Protein AF-A0A833XRX2-F1 (afdb_monomer_lite)

Sequence (266 aa):
MANKIYIMEFMLETICDIKNNKKRPKEDPGHHTRIKKWLQKLRVEDVLIRGLKWSKLVDPEKKGQWWLSGDMASTMDNVKEVASNIDKEVLEAQKMLQLAAAQRMNTDARRAVFCIVMSGEDYIDTFEKLLRLDLHGKQFCLWDHFKELELMQHTRSLHLAKFAAEMLASFTLSLAVLKSVELGDIRQLTPRRIMHFRMLFEALFEYSDKLIWNIFTRVAVTPDLESLRHGIEFFIKEYIVKTNKAITEKFRVVKRALNNAEGILM

Organism: Juglans regia (NCBI:txid51240)

Structure (mmCIF, N/CA/C/O backbone):
data_AF-A0A833XRX2-F1
#
_entry.id   AF-A0A833XRX2-F1
#
loop_
_atom_site.group_PDB
_atom_site.id
_atom_site.type_symbol
_atom_site.label_atom_id
_atom_site.label_alt_id
_atom_site.label_comp_id
_atom_site.label_asym_id
_atom_site.label_entity_id
_atom_site.label_seq_id
_atom_site.pdbx_PDB_ins_code
_atom_site.Cartn_x
_atom_site.Cartn_y
_atom_site.Cartn_z
_atom_site.occupancy
_atom_site.B_iso_or_equiv
_atom_site.auth_seq_id
_atom_site.auth_comp_id
_atom_site.auth_asym_id
_atom_site.auth_atom_id
_atom_site.pdbx_PDB_model_num
ATOM 1 N N . MET A 1 1 ? -33.855 -25.764 19.308 1.00 43.62 1 MET A N 1
ATOM 2 C CA . MET A 1 1 ? -33.522 -24.370 18.930 1.00 43.62 1 MET A CA 1
ATOM 3 C C . MET A 1 1 ? -34.342 -23.356 19.739 1.00 43.62 1 MET A C 1
ATOM 5 O O . MET A 1 1 ? -33.738 -22.478 20.336 1.00 43.62 1 MET A O 1
ATOM 9 N N . ALA A 1 2 ? -35.659 -23.553 19.897 1.00 39.72 2 ALA A N 1
ATOM 10 C CA . ALA A 1 2 ? -36.556 -22.690 20.688 1.00 39.72 2 ALA A CA 1
ATOM 11 C C . ALA A 1 2 ? -36.120 -22.410 22.150 1.00 39.72 2 ALA A C 1
ATOM 13 O O . ALA A 1 2 ? -36.181 -21.273 22.598 1.00 39.72 2 ALA A O 1
ATOM 14 N N . ASN A 1 3 ? -35.588 -23.404 22.874 1.00 41.62 3 ASN A N 1
ATOM 15 C CA . ASN A 1 3 ? -35.168 -23.222 24.277 1.00 41.62 3 ASN A CA 1
ATOM 16 C C . ASN A 1 3 ? -34.002 -22.233 24.477 1.00 41.62 3 ASN A C 1
ATOM 18 O O . ASN A 1 3 ? -33.900 -21.621 25.532 1.00 41.62 3 ASN A O 1
ATOM 22 N N . LYS A 1 4 ? -33.108 -22.066 23.490 1.00 41.03 4 LYS A N 1
ATOM 23 C CA . LYS A 1 4 ? -31.998 -21.099 23.599 1.00 41.03 4 LYS A CA 1
ATOM 24 C C . LYS A 1 4 ? -32.468 -19.659 23.391 1.00 41.03 4 LYS A C 1
ATOM 26 O O . LYS A 1 4 ? -31.935 -18.762 24.033 1.00 41.03 4 LYS A O 1
ATOM 31 N N . ILE A 1 5 ? -33.464 -19.463 22.527 1.00 49.84 5 ILE A N 1
ATOM 32 C CA . ILE A 1 5 ? -34.063 -18.152 22.250 1.00 49.84 5 ILE A CA 1
ATOM 33 C C . ILE A 1 5 ? -34.807 -17.664 23.495 1.00 49.84 5 ILE A C 1
ATOM 35 O O . ILE A 1 5 ? -34.540 -16.565 23.963 1.00 49.84 5 ILE A O 1
ATOM 39 N N . TYR A 1 6 ? -35.591 -18.546 24.121 1.00 53.72 6 TYR A N 1
ATOM 40 C CA . TYR A 1 6 ? -36.321 -18.242 25.354 1.00 53.72 6 TYR A CA 1
ATOM 41 C C . TYR A 1 6 ? -35.405 -17.812 26.514 1.00 53.72 6 TYR A C 1
ATOM 43 O O . TYR A 1 6 ? -35.705 -16.870 27.240 1.00 53.72 6 TYR A O 1
ATOM 51 N N . ILE A 1 7 ? -34.250 -18.470 26.679 1.00 51.28 7 ILE A N 1
ATOM 52 C CA . ILE A 1 7 ? -33.272 -18.105 27.719 1.00 51.28 7 ILE A CA 1
ATOM 53 C C . ILE A 1 7 ? -32.683 -16.713 27.455 1.00 51.28 7 ILE A C 1
ATOM 55 O O . ILE A 1 7 ? -32.486 -15.943 28.391 1.00 51.28 7 ILE A O 1
ATOM 59 N N . MET A 1 8 ? -32.405 -16.386 26.192 1.00 55.41 8 MET A N 1
ATOM 60 C CA . MET A 1 8 ? -31.830 -15.096 25.815 1.00 55.41 8 MET A CA 1
ATOM 61 C C . MET A 1 8 ? -32.847 -13.958 25.961 1.00 55.41 8 MET A C 1
ATOM 63 O O . MET A 1 8 ? -32.504 -12.911 26.504 1.00 55.41 8 MET A O 1
ATOM 67 N N . GLU A 1 9 ? -34.097 -14.182 25.557 1.00 54.97 9 GLU A N 1
ATOM 68 C CA . GLU A 1 9 ? -35.206 -13.242 25.758 1.00 54.97 9 GLU A CA 1
ATOM 69 C C . GLU A 1 9 ? -35.448 -12.982 27.247 1.00 54.97 9 GLU A C 1
ATOM 71 O O . GLU A 1 9 ? -35.469 -11.829 27.669 1.00 54.97 9 GLU A O 1
ATOM 76 N N . PHE A 1 10 ? -35.489 -14.036 28.067 1.00 62.66 10 PHE A N 1
ATOM 77 C CA . PHE A 1 10 ? -35.645 -13.909 29.516 1.00 62.66 10 PHE A CA 1
ATOM 78 C C . PHE A 1 10 ? -34.491 -13.133 30.171 1.00 62.66 10 PHE A C 1
ATOM 80 O O . PHE A 1 10 ? -34.708 -12.315 31.069 1.00 62.66 10 PHE A O 1
ATOM 87 N N . MET A 1 11 ? -33.249 -13.362 29.731 1.00 59.66 11 MET A N 1
ATOM 88 C CA . MET A 1 11 ? -32.088 -12.620 30.234 1.00 59.66 11 MET A CA 1
ATOM 89 C C . MET A 1 11 ? -32.152 -11.137 29.852 1.00 59.66 11 MET A C 1
ATOM 91 O O . MET A 1 11 ? -31.893 -10.286 30.702 1.00 59.66 11 MET A O 1
ATOM 95 N N . LEU A 1 12 ? -32.526 -10.817 28.611 1.00 59.62 12 LEU A N 1
ATOM 96 C CA . LEU A 1 12 ? -32.661 -9.437 28.135 1.00 59.62 12 LEU A CA 1
ATOM 97 C C . LEU A 1 12 ? -33.797 -8.695 28.847 1.00 59.62 12 LEU A C 1
ATOM 99 O O . LEU A 1 12 ? -33.609 -7.562 29.286 1.00 59.62 12 LEU A O 1
ATOM 103 N N . GLU A 1 13 ? -34.940 -9.352 29.033 1.00 65.00 13 GLU A N 1
ATOM 104 C CA . GLU A 1 13 ? -36.084 -8.812 29.768 1.00 65.00 13 GLU A CA 1
ATOM 105 C C . GLU A 1 13 ? -35.721 -8.543 31.236 1.00 65.00 13 GLU A C 1
ATOM 107 O O . GLU A 1 13 ? -36.014 -7.478 31.776 1.00 65.00 13 GLU A O 1
ATOM 112 N N . THR A 1 14 ? -34.951 -9.444 31.853 1.00 61.38 14 THR A N 1
ATOM 113 C CA . THR A 1 14 ? -34.456 -9.270 33.226 1.00 61.38 14 THR A CA 1
ATOM 114 C C . THR A 1 14 ? -33.453 -8.123 33.352 1.00 61.38 14 THR A C 1
ATOM 116 O O . THR A 1 14 ? -33.526 -7.350 34.306 1.00 61.38 14 THR A O 1
ATOM 119 N N . ILE A 1 15 ? -32.557 -7.938 32.380 1.00 62.62 15 ILE A N 1
ATOM 120 C CA . ILE A 1 15 ? -31.638 -6.789 32.347 1.00 62.62 15 ILE A CA 1
ATOM 121 C C . ILE A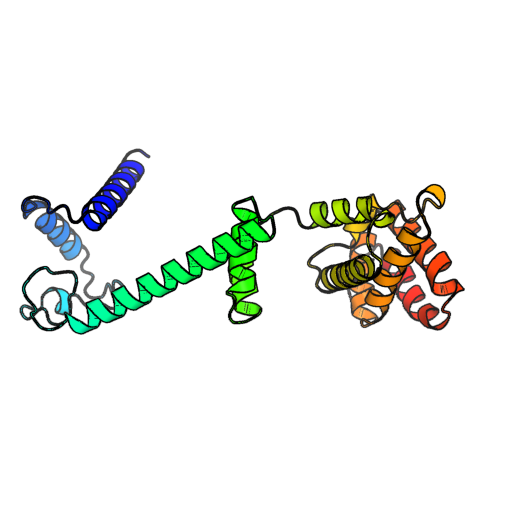 1 15 ? -32.416 -5.474 32.180 1.00 62.62 15 ILE A C 1
ATOM 123 O O . ILE A 1 15 ? -32.113 -4.486 32.853 1.00 62.62 15 ILE A O 1
ATOM 127 N N . CYS A 1 16 ? -33.441 -5.454 31.324 1.00 61.38 16 CYS A N 1
ATOM 128 C CA . CYS A 1 16 ? -34.311 -4.295 31.131 1.00 61.38 16 CYS A CA 1
ATOM 129 C C . CYS A 1 16 ? -35.126 -3.946 32.385 1.00 61.38 16 CYS A C 1
ATOM 131 O O . CYS A 1 16 ? -35.259 -2.764 32.709 1.00 61.38 16 CYS A O 1
ATOM 133 N N . ASP A 1 17 ? -35.638 -4.941 33.109 1.00 65.50 17 ASP A N 1
ATOM 134 C CA . ASP A 1 17 ? -36.358 -4.736 34.370 1.00 65.50 17 ASP A CA 1
ATOM 135 C C . ASP A 1 17 ? -35.455 -4.150 35.460 1.00 65.50 17 ASP A C 1
ATOM 137 O O . ASP A 1 17 ? -35.858 -3.215 36.157 1.00 65.50 17 ASP A O 1
ATOM 141 N N . ILE A 1 18 ? -34.215 -4.648 35.562 1.00 60.56 18 ILE A N 1
ATOM 142 C CA . ILE A 1 18 ? -33.198 -4.134 36.491 1.00 60.56 18 ILE A CA 1
ATOM 143 C C . ILE A 1 18 ? -32.837 -2.688 36.136 1.00 60.56 18 ILE A C 1
ATOM 145 O O . ILE A 1 18 ? -32.845 -1.823 37.010 1.00 60.56 18 ILE A O 1
ATOM 149 N N . LYS A 1 19 ? -32.584 -2.400 34.850 1.00 54.94 19 LYS A N 1
ATOM 150 C CA . LYS A 1 19 ? -32.264 -1.048 34.361 1.00 54.94 19 LYS A CA 1
ATOM 151 C C . LYS A 1 19 ? -33.363 -0.036 34.691 1.00 54.94 19 LYS A C 1
ATOM 153 O O . LYS A 1 19 ? -33.067 1.109 35.009 1.00 54.94 19 LYS A O 1
ATOM 158 N N . ASN A 1 20 ? -34.622 -0.461 34.627 1.00 66.25 20 ASN A N 1
ATOM 159 C CA . ASN A 1 20 ? -35.779 0.397 34.879 1.00 66.25 20 ASN A CA 1
ATOM 160 C C . ASN A 1 20 ? -36.276 0.339 36.333 1.00 66.25 20 ASN A C 1
ATOM 162 O O . ASN A 1 20 ? -37.353 0.856 36.627 1.00 66.25 20 ASN A O 1
ATOM 166 N N . ASN A 1 21 ? -35.514 -0.293 37.233 1.00 57.47 21 ASN A N 1
ATOM 167 C CA . ASN A 1 21 ? -35.815 -0.436 38.658 1.00 57.47 21 ASN A CA 1
ATOM 168 C C . ASN A 1 21 ? -37.239 -0.964 38.939 1.00 57.47 21 ASN A C 1
ATOM 170 O O . ASN A 1 21 ? -37.895 -0.581 39.914 1.00 57.47 21 ASN A O 1
ATOM 174 N N . LYS A 1 22 ? -37.745 -1.843 38.063 1.00 61.16 22 LYS A N 1
ATOM 175 C CA . LYS A 1 22 ? -39.052 -2.478 38.236 1.00 61.16 22 LYS A CA 1
ATOM 176 C C . LYS A 1 22 ? -38.912 -3.601 39.261 1.00 61.16 22 LYS A C 1
ATOM 178 O O . LYS A 1 22 ? -38.396 -4.674 38.962 1.00 61.16 22 LYS A O 1
ATOM 183 N N . LYS A 1 23 ? -39.378 -3.363 40.490 1.00 54.28 23 LYS A N 1
ATOM 184 C CA . LYS A 1 23 ? -39.457 -4.405 41.525 1.00 54.28 23 LYS A CA 1
ATOM 185 C C . LYS A 1 23 ? -40.479 -5.460 41.101 1.00 54.28 23 LYS A C 1
ATOM 187 O O . LYS A 1 23 ? -41.680 -5.196 41.131 1.00 54.28 23 LYS A O 1
ATOM 192 N N . ARG A 1 24 ? -40.017 -6.654 40.725 1.00 53.94 24 ARG A N 1
ATOM 193 C CA . ARG A 1 24 ? -40.910 -7.805 40.540 1.00 53.94 24 ARG A CA 1
ATOM 194 C C . ARG A 1 24 ? -41.560 -8.173 41.885 1.00 53.94 24 ARG A C 1
ATOM 196 O O . ARG A 1 24 ? -40.894 -8.076 42.922 1.00 53.94 24 ARG A O 1
ATOM 203 N N . PRO A 1 25 ? -42.842 -8.578 41.908 1.00 46.69 25 PRO A N 1
ATOM 204 C CA . PRO A 1 25 ? -43.443 -9.161 43.104 1.00 46.69 25 PRO A CA 1
ATOM 205 C C . PRO A 1 25 ? -42.643 -10.407 43.507 1.00 46.69 25 PRO A C 1
ATOM 207 O O . PRO A 1 25 ? -42.172 -11.130 42.632 1.00 46.69 25 PRO A O 1
ATOM 210 N N . LYS A 1 26 ? -42.452 -10.606 44.822 1.00 49.97 26 LYS A N 1
ATOM 211 C CA . LYS A 1 26 ? -41.664 -11.694 45.439 1.00 49.97 26 LYS A CA 1
ATOM 212 C C . LYS A 1 26 ? -41.727 -12.983 44.607 1.00 49.97 26 LYS A C 1
ATOM 214 O O . LYS A 1 26 ? -42.771 -13.628 44.568 1.00 49.97 26 LYS A O 1
ATOM 219 N N . GLU A 1 27 ? -40.616 -13.334 43.960 1.00 46.44 27 GLU A N 1
ATOM 220 C CA . GLU A 1 27 ? -40.498 -14.584 43.207 1.00 46.44 27 GLU A CA 1
ATOM 221 C C . GLU A 1 27 ? -40.731 -15.793 44.127 1.00 46.44 27 GLU A C 1
ATOM 223 O O . GLU A 1 27 ? -40.283 -15.828 45.278 1.00 46.44 27 GLU A O 1
ATOM 228 N N . ASP A 1 28 ? -41.459 -16.778 43.598 1.00 45.72 28 ASP A N 1
ATOM 229 C CA . ASP A 1 28 ? -41.850 -18.004 44.287 1.00 45.72 28 ASP A CA 1
ATOM 230 C C . ASP A 1 28 ? -40.602 -18.835 44.690 1.00 45.72 28 ASP A C 1
ATOM 232 O O . ASP A 1 28 ? -39.809 -19.220 43.818 1.00 45.72 28 ASP A O 1
ATOM 236 N N . PRO A 1 29 ? -40.397 -19.160 45.987 1.00 47.94 29 PRO A N 1
ATOM 237 C CA . PRO A 1 29 ? -39.224 -19.892 46.495 1.00 47.94 29 PRO A CA 1
ATOM 238 C C . PRO A 1 29 ? -38.957 -21.267 45.845 1.00 47.94 29 PRO A C 1
ATOM 240 O O . PRO A 1 29 ? -37.887 -21.860 46.047 1.00 47.94 29 PRO A O 1
ATOM 243 N N . GLY A 1 30 ? -39.917 -21.797 45.079 1.0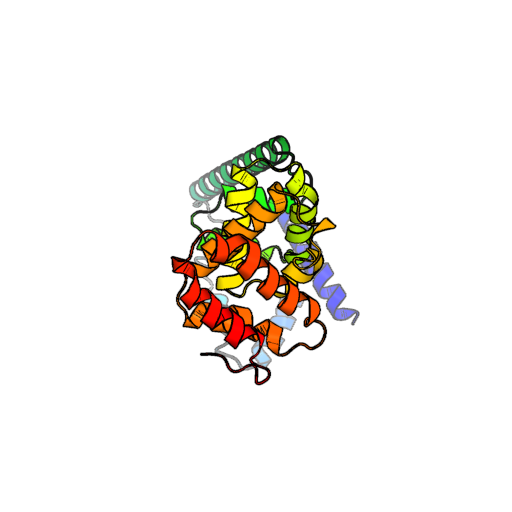0 47.84 30 GLY A N 1
ATOM 244 C CA . GLY A 1 30 ? -39.853 -23.096 44.406 1.00 47.84 30 GLY A CA 1
ATOM 245 C C . GLY A 1 30 ? -38.765 -23.219 43.328 1.00 47.84 30 GLY A C 1
ATOM 246 O O . GLY A 1 30 ? -38.163 -24.287 43.172 1.00 47.84 30 GLY A O 1
ATOM 247 N N . HIS A 1 31 ? -38.442 -22.136 42.609 1.00 51.88 31 HIS A N 1
ATOM 248 C CA . HIS A 1 31 ? -37.400 -22.178 41.568 1.00 51.88 31 HIS A CA 1
ATOM 249 C C . HIS A 1 31 ? -36.003 -22.398 42.167 1.00 51.88 31 HIS A C 1
ATOM 251 O O . HIS A 1 31 ? -35.209 -23.203 41.668 1.00 51.88 31 HIS A O 1
ATOM 257 N N . HIS A 1 32 ? -35.734 -21.774 43.314 1.00 52.06 32 HIS A N 1
ATOM 258 C CA . HIS A 1 32 ? -34.457 -21.892 44.016 1.00 52.06 32 HIS A CA 1
ATOM 259 C C . HIS A 1 32 ? -34.244 -23.291 44.606 1.00 52.06 32 HIS A C 1
ATOM 261 O O . HIS A 1 32 ? -33.118 -23.787 44.641 1.00 52.06 32 HIS A O 1
ATOM 267 N N . THR A 1 33 ? -35.312 -23.980 45.019 1.00 52.72 33 THR A N 1
ATOM 268 C CA . THR A 1 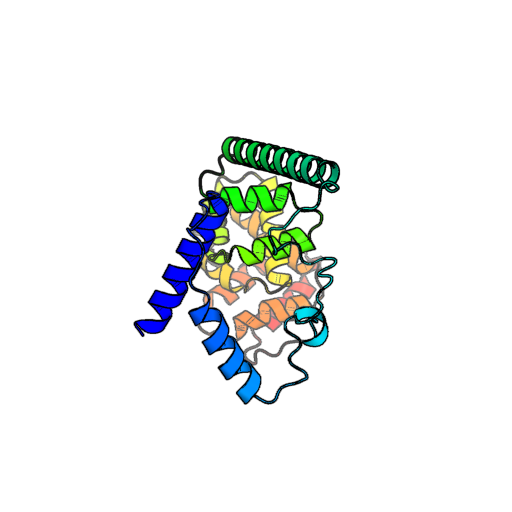33 ? -35.216 -25.333 45.594 1.00 52.72 33 THR A CA 1
ATOM 269 C C . THR A 1 33 ? -34.865 -26.391 44.550 1.00 52.72 33 THR A C 1
ATOM 271 O O . THR A 1 33 ? -34.125 -27.331 44.852 1.00 52.72 33 THR A O 1
ATOM 274 N N . ARG A 1 34 ? -35.346 -26.242 43.310 1.00 53.12 34 ARG A N 1
ATOM 275 C CA . ARG A 1 34 ? -35.048 -27.173 42.211 1.00 53.12 34 ARG A CA 1
ATOM 276 C C . ARG A 1 34 ? -33.601 -27.039 41.734 1.00 53.12 34 ARG A C 1
ATOM 278 O O . ARG A 1 34 ? -32.920 -28.051 41.578 1.00 53.12 34 ARG A O 1
ATOM 285 N N . ILE A 1 35 ? -33.118 -25.804 41.601 1.00 54.28 35 ILE A N 1
ATOM 286 C CA . ILE A 1 35 ? -31.718 -25.503 41.268 1.00 54.28 35 ILE A CA 1
ATOM 287 C C . ILE A 1 35 ? -30.785 -25.967 42.397 1.00 54.28 35 ILE A C 1
ATOM 289 O O . ILE A 1 35 ? -29.780 -26.620 42.130 1.00 54.28 35 ILE A O 1
ATOM 293 N N . LYS A 1 36 ? -31.159 -25.745 43.665 1.00 52.53 36 LYS A N 1
ATOM 294 C CA . LYS A 1 36 ? -30.419 -26.236 44.841 1.00 52.53 36 LYS A CA 1
ATOM 295 C C . LYS A 1 36 ? -30.287 -27.763 44.857 1.00 52.53 36 LYS A C 1
ATOM 297 O O . LYS A 1 36 ? -29.183 -28.266 45.040 1.00 52.53 36 LYS A O 1
ATOM 302 N N . LYS A 1 37 ? -31.376 -28.507 44.617 1.00 61.25 37 LYS A N 1
ATOM 303 C CA . LYS A 1 37 ? -31.340 -29.983 44.533 1.00 61.25 37 LYS A CA 1
ATOM 304 C C . LYS A 1 37 ? -30.492 -30.481 43.361 1.00 61.25 37 LYS A C 1
ATOM 306 O O . LYS A 1 37 ? -29.838 -31.514 43.479 1.00 61.25 37 LYS A O 1
ATOM 311 N N . TRP A 1 38 ? -30.515 -29.766 42.238 1.00 63.00 38 TRP A N 1
ATOM 312 C CA . TRP A 1 38 ? -29.703 -30.098 41.071 1.00 63.00 38 TRP A CA 1
ATOM 313 C C . TRP A 1 38 ? -28.208 -29.884 41.342 1.00 63.00 38 TRP A C 1
ATOM 315 O O . TRP A 1 38 ? -27.426 -30.806 41.130 1.00 63.00 38 TRP A O 1
ATOM 325 N N . LEU A 1 39 ? -27.824 -28.743 41.925 1.00 55.97 39 LEU A N 1
ATOM 326 C CA . LEU A 1 39 ? -26.439 -28.459 42.325 1.00 55.97 39 LEU A CA 1
ATOM 327 C C . LEU A 1 39 ? -25.919 -29.454 43.375 1.00 55.97 39 LEU A C 1
ATOM 329 O O . LEU A 1 39 ? -24.811 -29.962 43.240 1.00 55.97 39 LEU A O 1
ATOM 333 N N . GLN A 1 40 ? -26.736 -29.808 44.373 1.00 60.03 40 GLN A N 1
ATOM 334 C CA . GLN A 1 40 ? -26.377 -30.800 45.398 1.00 60.03 40 GLN A CA 1
ATOM 335 C C . GLN A 1 40 ? -26.142 -32.206 44.822 1.00 60.03 40 GLN A C 1
ATOM 337 O O . GLN A 1 40 ? -25.304 -32.948 45.330 1.00 60.03 40 GLN A O 1
ATOM 342 N N . LYS A 1 41 ? -26.848 -32.582 43.747 1.00 65.44 41 LYS A N 1
ATOM 343 C CA . LYS A 1 41 ? -26.656 -33.878 43.074 1.00 65.44 41 LYS A CA 1
ATOM 344 C C . LYS A 1 41 ? -25.332 -33.987 42.327 1.00 65.44 41 LYS A C 1
ATOM 346 O O . LYS A 1 41 ? -24.873 -35.105 42.115 1.00 65.44 41 LYS A O 1
ATOM 351 N N . LEU A 1 42 ? -24.727 -32.868 41.936 1.00 59.97 42 LEU A N 1
ATOM 352 C CA . LEU A 1 42 ? -23.492 -32.876 41.156 1.00 59.97 42 LEU A CA 1
ATOM 353 C C . LEU A 1 42 ? -22.253 -33.216 42.007 1.00 59.97 42 LEU A C 1
ATOM 355 O O . LEU A 1 42 ? -21.199 -33.447 41.430 1.00 59.97 42 LEU A O 1
ATOM 359 N N . ARG A 1 43 ? -22.373 -33.303 43.348 1.00 53.59 43 ARG A N 1
ATOM 360 C CA . ARG A 1 43 ? -21.266 -33.614 44.284 1.00 53.59 43 ARG A CA 1
ATOM 361 C C . ARG A 1 43 ? -19.995 -32.794 44.014 1.00 53.59 43 ARG A C 1
ATOM 363 O O . ARG A 1 43 ? -18.887 -33.301 44.149 1.00 53.59 43 ARG A O 1
ATOM 370 N N . VAL A 1 44 ? -20.149 -31.534 43.607 1.00 53.53 44 VAL A N 1
ATOM 371 C CA . VAL A 1 44 ? -19.007 -30.672 43.302 1.00 53.53 44 VAL A CA 1
ATOM 372 C C . VAL A 1 44 ? -18.826 -29.682 44.440 1.00 53.53 44 VAL A C 1
ATOM 374 O O . VAL A 1 44 ? -19.440 -28.619 44.468 1.00 53.53 44 VAL A O 1
ATOM 377 N N . GLU A 1 45 ? -18.001 -30.058 45.409 1.00 51.94 45 GLU A N 1
ATOM 378 C CA . GLU A 1 45 ? -17.617 -29.184 46.523 1.00 51.94 45 GLU A CA 1
ATOM 379 C C . GLU A 1 45 ? -16.709 -28.024 46.054 1.00 51.94 45 GLU A C 1
ATOM 381 O O . GLU A 1 45 ? -16.636 -26.994 46.722 1.00 51.94 45 GLU A O 1
ATOM 386 N N . ASP A 1 46 ? -16.135 -28.132 44.845 1.00 48.62 46 ASP A N 1
ATOM 387 C CA . ASP A 1 46 ? -15.074 -27.250 44.337 1.00 48.62 46 ASP A CA 1
ATOM 388 C C . ASP A 1 46 ? -15.416 -26.415 43.080 1.00 48.62 46 ASP A C 1
ATOM 390 O O . ASP A 1 46 ? -14.509 -25.884 42.433 1.00 48.62 46 ASP A O 1
ATOM 394 N N . VAL A 1 47 ? -16.692 -26.218 42.700 1.00 50.38 47 VAL A N 1
ATOM 395 C CA . VAL A 1 47 ? -16.986 -25.267 41.598 1.00 50.38 47 VAL A CA 1
ATOM 396 C C . VAL A 1 47 ? -16.783 -23.835 42.079 1.00 50.38 47 VAL A C 1
ATOM 398 O O . VAL A 1 47 ? -17.666 -23.217 42.671 1.00 50.38 47 VAL A O 1
ATOM 401 N N . LEU A 1 48 ? -15.625 -23.275 41.748 1.00 45.97 48 LEU A N 1
ATOM 402 C CA . LEU A 1 48 ? -15.350 -21.851 41.853 1.00 45.97 48 LEU A CA 1
ATOM 403 C C . LEU A 1 48 ? -16.015 -21.129 40.678 1.00 45.97 48 LEU A C 1
ATOM 405 O O . LEU A 1 48 ? -15.385 -20.879 39.650 1.00 45.97 48 LEU A O 1
ATOM 409 N N . ILE A 1 49 ? -17.281 -20.730 40.819 1.00 47.53 49 ILE A N 1
ATOM 410 C CA . ILE A 1 49 ? -17.823 -19.697 39.927 1.00 47.53 49 ILE A CA 1
ATOM 411 C C . ILE A 1 49 ? -17.103 -18.397 40.295 1.00 47.53 49 ILE A C 1
ATOM 413 O O . ILE A 1 49 ? -17.409 -17.779 41.312 1.00 47.53 49 ILE A O 1
ATOM 417 N N . ARG A 1 50 ? -16.088 -18.021 39.505 1.00 45.81 50 ARG A N 1
ATOM 418 C CA . ARG A 1 50 ? -15.272 -16.810 39.716 1.00 45.81 50 ARG A CA 1
ATOM 419 C C . ARG A 1 50 ? -14.747 -16.655 41.159 1.00 45.81 50 ARG A C 1
ATOM 421 O O . ARG A 1 50 ? -14.800 -15.571 41.728 1.00 45.81 50 ARG A O 1
ATOM 428 N N . GLY A 1 51 ? -14.266 -17.737 41.774 1.00 48.19 51 GLY A N 1
ATOM 429 C CA . GLY A 1 51 ? -13.637 -17.675 43.103 1.00 48.19 51 GLY A CA 1
ATOM 430 C C . GLY A 1 51 ? -14.589 -17.720 44.312 1.00 48.19 51 GLY A C 1
ATOM 431 O O . GLY A 1 51 ? -14.127 -17.629 45.451 1.00 48.19 51 GLY A O 1
ATOM 432 N N . LEU A 1 52 ? -15.902 -17.882 44.110 1.00 51.25 52 LEU A N 1
ATOM 433 C CA . LEU A 1 52 ? -16.872 -18.029 45.202 1.00 51.25 52 LEU A CA 1
ATOM 434 C C . LEU A 1 52 ? -16.986 -19.495 45.644 1.00 51.25 52 LEU A C 1
ATOM 436 O O . LEU A 1 52 ? -17.478 -20.338 44.899 1.00 51.25 52 LEU A O 1
ATOM 440 N N . LYS A 1 53 ? -16.544 -19.792 46.872 1.00 55.41 53 LYS A N 1
ATOM 441 C CA . LYS A 1 53 ? -16.719 -21.108 47.510 1.00 55.41 53 LYS A CA 1
ATOM 442 C C . LYS A 1 53 ? -18.139 -21.272 48.054 1.00 55.41 53 LYS A C 1
ATOM 444 O O . LYS A 1 53 ? -18.715 -20.318 48.576 1.00 55.41 53 LYS A O 1
ATOM 449 N N . TRP A 1 54 ? -18.664 -22.498 48.020 1.00 56.25 54 TRP A N 1
ATOM 450 C CA . TRP A 1 54 ? -19.996 -22.840 48.537 1.00 56.25 54 TRP A CA 1
ATOM 451 C C . TRP A 1 54 ? -20.212 -22.415 49.999 1.00 56.25 54 TRP A C 1
ATOM 453 O O . TRP A 1 54 ? -21.276 -21.912 50.350 1.00 56.25 54 TRP A O 1
ATOM 463 N N . SER A 1 55 ? -19.177 -22.512 50.836 1.00 60.69 55 SER A N 1
ATOM 464 C CA . SER A 1 55 ? -19.216 -22.042 52.226 1.00 60.69 55 SER A CA 1
ATOM 465 C C . SER A 1 55 ? -19.542 -20.550 52.357 1.00 60.69 55 SER A C 1
ATOM 467 O O . SER A 1 55 ? -20.282 -20.176 53.259 1.00 60.69 55 SER A O 1
ATOM 469 N N . LYS A 1 56 ? -19.084 -19.704 51.422 1.00 60.38 56 LYS A N 1
ATOM 470 C CA . LYS A 1 56 ? -19.414 -18.266 51.393 1.00 60.38 56 LYS A CA 1
ATOM 471 C C . LYS A 1 56 ? -20.852 -17.980 50.945 1.00 60.38 56 LYS A C 1
ATOM 473 O O . LYS A 1 56 ? -21.388 -16.930 51.279 1.00 60.38 56 LYS A O 1
ATOM 478 N N . LEU A 1 57 ? -21.475 -18.883 50.184 1.00 60.25 57 LEU A N 1
ATOM 479 C CA . LEU A 1 57 ? -22.882 -18.771 49.763 1.00 60.25 57 LEU A CA 1
ATOM 480 C C . LEU A 1 57 ? -23.860 -19.161 50.879 1.00 60.25 57 LEU A C 1
ATOM 482 O O . LEU A 1 57 ? -24.999 -18.699 50.884 1.00 60.25 57 LEU A O 1
ATOM 486 N N . VAL A 1 58 ? -23.422 -20.022 51.800 1.00 59.19 58 VAL A N 1
ATOM 487 C CA . VAL A 1 58 ? -24.221 -20.520 52.931 1.00 59.19 58 VAL A CA 1
ATOM 488 C C . VAL A 1 58 ? -24.014 -19.676 54.199 1.00 59.19 58 VAL A C 1
ATOM 490 O O . VAL A 1 58 ? -24.762 -19.839 55.159 1.00 59.19 58 VAL A O 1
ATOM 493 N N . ASP A 1 59 ? -23.046 -18.754 54.196 1.00 57.19 59 ASP A N 1
ATOM 494 C CA . ASP A 1 59 ? -22.724 -17.891 55.334 1.00 57.19 59 ASP A CA 1
ATOM 495 C C . ASP A 1 59 ? -23.936 -17.023 55.751 1.00 57.19 59 ASP A C 1
ATOM 497 O O . ASP A 1 59 ? -24.424 -16.214 54.947 1.00 57.19 59 ASP A O 1
ATOM 501 N N . PRO A 1 60 ? -24.449 -17.180 56.986 1.00 52.12 60 PRO A N 1
ATOM 502 C CA . PRO A 1 60 ? -25.589 -16.416 57.475 1.00 52.12 60 PRO A CA 1
ATOM 503 C C . PRO A 1 60 ? -25.289 -14.919 57.673 1.00 52.12 60 PRO A C 1
ATOM 505 O O . PRO A 1 60 ? -26.236 -14.135 57.672 1.00 52.12 60 PRO A O 1
ATOM 508 N N . GLU A 1 61 ? -24.021 -14.493 57.786 1.00 56.62 61 GLU A N 1
ATOM 509 C CA . GLU A 1 61 ? -23.663 -13.084 58.040 1.00 56.62 61 GLU A CA 1
ATOM 510 C C . GLU A 1 61 ? -23.481 -12.215 56.778 1.00 56.62 61 GLU A C 1
ATOM 512 O O . GLU A 1 61 ? -23.318 -11.004 56.904 1.00 56.62 61 GLU A O 1
ATOM 517 N N . LYS A 1 62 ? -23.539 -12.782 55.560 1.00 55.59 62 LYS A N 1
ATOM 518 C CA . LYS A 1 62 ? -23.657 -12.069 54.258 1.00 55.59 62 LYS A CA 1
ATOM 519 C C . LYS A 1 62 ? -22.818 -10.783 54.070 1.00 55.59 62 LYS A C 1
ATOM 521 O O . LYS A 1 62 ? -23.209 -9.884 53.322 1.00 55.59 62 LYS A O 1
ATOM 526 N N . LYS A 1 63 ? -21.631 -10.678 54.670 1.00 47.81 63 LYS A N 1
ATOM 527 C CA . LYS A 1 63 ? -20.747 -9.515 54.479 1.00 47.81 63 LYS A CA 1
ATOM 528 C C . LYS A 1 63 ? -20.171 -9.514 53.053 1.00 47.81 63 LYS A C 1
ATOM 530 O O . LYS A 1 63 ? -19.473 -10.444 52.657 1.00 47.81 63 LYS A O 1
ATOM 535 N N . GLY A 1 64 ? -20.464 -8.461 52.279 1.00 50.72 64 GLY A N 1
ATOM 536 C CA . GLY A 1 64 ? -19.859 -8.198 50.960 1.00 50.72 64 GLY A CA 1
ATOM 537 C C . GLY A 1 64 ? -20.632 -8.687 49.724 1.00 50.72 64 GLY A C 1
ATOM 538 O O . GLY A 1 64 ? -20.053 -8.760 48.642 1.00 50.72 64 GLY A O 1
ATOM 539 N N . GLN A 1 65 ? -21.921 -9.018 49.844 1.00 55.97 65 GLN A N 1
ATOM 540 C CA . GLN A 1 65 ? -22.742 -9.536 48.736 1.00 55.97 65 GLN A CA 1
ATOM 541 C C . GLN A 1 65 ? -23.718 -8.469 48.211 1.00 55.97 65 GLN A C 1
ATOM 543 O O . GLN A 1 65 ? -24.907 -8.487 48.518 1.00 55.97 65 GLN A O 1
ATOM 548 N N . TRP A 1 66 ? -23.209 -7.532 47.406 1.00 45.06 66 TRP A N 1
ATOM 549 C CA . TRP A 1 66 ? -23.923 -6.346 46.890 1.00 45.06 66 TRP A CA 1
ATOM 550 C C . TRP A 1 66 ? -25.193 -6.629 46.057 1.00 45.06 66 TRP A C 1
ATOM 552 O O . TRP A 1 66 ? -25.955 -5.711 45.770 1.00 45.06 66 TRP A O 1
ATOM 562 N N . TRP A 1 67 ? -25.452 -7.887 45.691 1.00 53.66 67 TRP A N 1
ATOM 563 C CA . TRP A 1 67 ? -26.656 -8.336 44.976 1.00 53.66 67 TRP A CA 1
ATOM 564 C C . TRP A 1 67 ? -27.800 -8.812 45.895 1.00 53.66 67 TRP A C 1
ATOM 566 O O . TRP A 1 67 ? -28.827 -9.279 45.407 1.00 53.66 67 TRP A O 1
ATOM 576 N N . LEU A 1 68 ? -27.657 -8.716 47.221 1.00 42.25 68 LEU A N 1
ATOM 577 C CA . LEU A 1 68 ? -28.723 -9.003 48.185 1.00 42.25 68 LEU A CA 1
ATOM 578 C C . LEU A 1 68 ? -29.298 -7.692 48.733 1.00 42.25 68 LEU A C 1
ATOM 580 O O . LEU A 1 68 ? -28.667 -7.014 49.536 1.00 42.25 68 LEU A O 1
ATOM 584 N N . SER A 1 69 ? -30.513 -7.331 48.304 1.00 41.94 69 SER A N 1
ATOM 585 C CA . SER A 1 69 ? -31.257 -6.205 48.879 1.00 41.94 69 SER A CA 1
ATOM 586 C C . SER A 1 69 ? -31.603 -6.491 50.340 1.00 41.94 69 SER A C 1
ATOM 588 O O . SER A 1 69 ? -32.490 -7.290 50.634 1.00 41.94 69 SER A O 1
ATOM 590 N N . GLY A 1 70 ? -30.895 -5.827 51.247 1.00 39.69 70 GLY A N 1
ATOM 591 C CA . GLY A 1 70 ? -31.124 -5.899 52.682 1.00 39.69 70 GLY A CA 1
ATOM 592 C C . GLY A 1 70 ? -30.125 -5.024 53.422 1.00 39.69 70 GLY A C 1
ATOM 593 O O . GLY A 1 70 ? -29.099 -5.518 53.859 1.00 39.69 70 GLY A O 1
ATOM 594 N 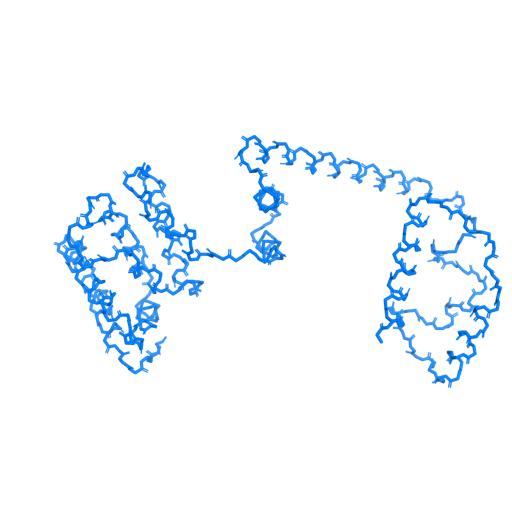N . ASP A 1 71 ? -30.460 -3.737 53.486 1.00 45.56 71 ASP A N 1
ATOM 595 C CA . ASP A 1 71 ? -30.025 -2.734 54.465 1.00 45.56 71 ASP A CA 1
ATOM 596 C C . ASP A 1 71 ? -28.515 -2.590 54.748 1.00 45.56 71 ASP A C 1
ATOM 598 O O . ASP A 1 71 ? -27.940 -3.280 55.584 1.00 45.56 71 ASP A O 1
ATOM 602 N N . MET A 1 72 ? -27.879 -1.609 54.096 1.00 36.69 72 MET A N 1
ATOM 603 C CA . MET A 1 72 ? -26.592 -1.048 54.523 1.00 36.69 72 MET A CA 1
ATOM 604 C C . MET A 1 72 ? -26.622 0.472 54.343 1.00 36.69 72 MET A C 1
ATOM 606 O O . MET A 1 72 ? -26.472 0.993 53.239 1.00 36.69 72 MET A O 1
ATOM 610 N N . ALA A 1 73 ? -26.796 1.193 55.448 1.00 42.56 73 ALA A N 1
ATOM 611 C CA . ALA A 1 73 ? -26.802 2.653 55.508 1.00 42.56 73 ALA A CA 1
ATOM 612 C C . ALA A 1 73 ? -25.389 3.287 55.454 1.00 42.56 73 ALA A C 1
ATOM 614 O O . ALA A 1 73 ? -25.165 4.330 56.060 1.00 42.56 73 ALA A O 1
ATOM 615 N N . SER A 1 74 ? -24.415 2.691 54.752 1.00 47.97 74 SER A N 1
ATOM 616 C CA . SER A 1 74 ? -23.017 3.171 54.783 1.00 47.97 74 SER A CA 1
ATOM 617 C C . SER A 1 74 ? -22.274 3.249 53.441 1.00 47.97 74 SER A C 1
ATOM 619 O O . SER A 1 74 ? -21.051 3.331 53.427 1.00 47.97 74 SER A O 1
ATOM 621 N N . THR A 1 75 ? -22.967 3.328 52.299 1.00 44.69 75 THR A N 1
ATOM 622 C CA . THR A 1 75 ? -22.311 3.565 50.989 1.00 44.69 75 THR A CA 1
ATOM 623 C C . THR A 1 75 ? -23.005 4.617 50.120 1.00 44.69 75 THR A C 1
ATOM 625 O O . THR A 1 75 ? -23.063 4.469 48.905 1.00 44.69 75 THR A O 1
ATOM 628 N N . MET A 1 76 ? -23.545 5.697 50.695 1.00 47.38 76 MET A N 1
ATOM 629 C CA . MET A 1 76 ? -24.069 6.803 49.871 1.00 47.38 76 MET A CA 1
ATOM 630 C C . MET A 1 76 ? -22.966 7.669 49.241 1.00 47.38 76 MET A C 1
ATOM 632 O O . MET A 1 76 ? -23.167 8.165 48.133 1.00 47.38 76 MET A O 1
ATOM 636 N N . ASP A 1 77 ? -21.802 7.805 49.881 1.00 49.31 77 ASP A N 1
ATOM 637 C CA . ASP A 1 77 ? -20.718 8.649 49.353 1.00 49.31 77 ASP A CA 1
ATOM 638 C C . ASP A 1 77 ? -19.997 8.003 48.159 1.00 49.31 77 ASP A C 1
ATOM 640 O O . ASP A 1 77 ? -19.857 8.641 47.118 1.00 49.31 77 ASP A O 1
ATOM 644 N N . ASN A 1 78 ? -19.695 6.699 48.223 1.00 56.00 78 ASN A N 1
ATOM 645 C CA . ASN A 1 78 ? -19.117 5.961 47.087 1.00 56.00 78 ASN A CA 1
ATOM 646 C C . ASN A 1 78 ? -20.047 5.928 45.858 1.00 56.00 78 ASN A C 1
ATOM 648 O O . ASN A 1 78 ? -19.581 5.927 44.723 1.00 56.00 78 ASN A O 1
ATOM 652 N N . VAL A 1 79 ? -21.370 5.903 46.059 1.00 56.16 79 VAL A N 1
ATOM 653 C CA . VAL A 1 79 ? -22.342 5.878 44.951 1.00 56.16 79 VAL A CA 1
ATOM 654 C C . VAL A 1 79 ? -22.450 7.246 44.272 1.00 56.16 79 VAL A C 1
ATOM 656 O O . VAL A 1 79 ? -22.545 7.307 43.047 1.00 56.16 79 VAL A O 1
ATOM 659 N N . LYS A 1 80 ? -22.397 8.344 45.037 1.00 61.38 80 LYS A N 1
ATOM 660 C CA . LYS A 1 80 ? -22.397 9.707 44.481 1.00 61.38 80 LYS A CA 1
ATOM 661 C C . LYS A 1 80 ? -21.129 9.999 43.685 1.00 61.38 80 LYS A C 1
ATOM 663 O O . LYS A 1 80 ? -21.217 10.583 42.610 1.00 61.38 80 LYS A O 1
ATOM 668 N N . GLU A 1 81 ? -19.972 9.573 44.183 1.00 62.25 81 GLU A N 1
ATOM 669 C CA . GLU A 1 81 ? -18.694 9.780 43.499 1.00 62.25 81 GLU A CA 1
ATOM 670 C C . GLU A 1 81 ? -18.633 9.008 42.172 1.00 62.25 81 GLU A C 1
ATOM 672 O O . GLU A 1 81 ? -18.337 9.595 41.130 1.00 62.25 81 GLU A O 1
ATOM 677 N N . VAL A 1 82 ? -19.037 7.733 42.169 1.00 57.22 82 VAL A N 1
ATOM 678 C CA . VAL A 1 82 ? -19.128 6.921 40.945 1.00 57.22 82 VAL A CA 1
ATOM 679 C C . VAL A 1 82 ? -20.133 7.506 39.948 1.00 57.22 82 VAL A C 1
ATOM 681 O O . VAL A 1 82 ? -19.809 7.613 38.769 1.00 57.22 82 VAL A O 1
ATOM 684 N N . ALA A 1 83 ? -21.315 7.948 40.397 1.00 62.12 83 ALA A N 1
ATOM 685 C CA . ALA A 1 83 ? -22.289 8.609 39.523 1.00 62.12 83 ALA A CA 1
ATOM 686 C C . ALA A 1 83 ? -21.721 9.895 38.899 1.00 62.12 83 ALA A C 1
ATOM 688 O O . ALA A 1 83 ? -21.849 10.109 37.698 1.00 62.12 83 ALA A O 1
ATOM 689 N N . SER A 1 84 ? -21.012 10.704 39.693 1.00 70.94 84 SER A N 1
ATOM 690 C CA . SER A 1 84 ? -20.392 11.942 39.215 1.00 70.94 84 SER A CA 1
ATOM 691 C C . SER A 1 84 ? -19.284 11.706 38.183 1.00 70.94 84 SER A C 1
ATOM 693 O O . SER A 1 84 ? -19.106 12.519 37.277 1.00 70.94 84 SER A O 1
ATOM 695 N N . ASN A 1 85 ? -18.548 10.596 38.296 1.00 67.06 85 ASN A N 1
ATOM 696 C CA . ASN A 1 85 ? -17.527 10.221 37.321 1.00 67.06 85 ASN A CA 1
ATOM 697 C C . ASN A 1 85 ? -18.168 9.720 36.021 1.00 67.06 85 ASN A C 1
ATOM 699 O O . ASN A 1 85 ? -17.738 10.126 34.947 1.00 67.06 85 ASN A O 1
ATOM 703 N N . ILE A 1 86 ? -19.253 8.945 36.112 1.00 69.75 86 ILE A N 1
ATOM 704 C CA . ILE A 1 86 ? -20.025 8.511 34.938 1.00 69.75 86 ILE A CA 1
ATOM 705 C C . ILE A 1 86 ? -20.603 9.721 34.190 1.00 69.75 86 ILE A C 1
ATOM 707 O O . ILE A 1 86 ? -20.496 9.792 32.969 1.00 69.75 86 ILE A O 1
ATOM 711 N N . ASP A 1 87 ? -21.168 10.703 34.897 1.00 74.44 87 ASP A N 1
ATOM 712 C CA . ASP A 1 87 ? -21.716 11.914 34.271 1.00 74.44 87 ASP A CA 1
ATOM 713 C C . ASP A 1 87 ? -20.639 12.723 33.527 1.00 74.44 87 ASP A C 1
ATOM 715 O O . ASP A 1 87 ? -20.892 13.256 32.442 1.00 74.44 87 ASP A O 1
ATOM 719 N N . LYS A 1 88 ? -19.417 12.782 34.075 1.00 77.06 88 LYS A N 1
ATOM 720 C CA . LYS A 1 88 ? -18.267 13.415 33.411 1.00 77.06 88 LYS A CA 1
ATOM 721 C C . LYS A 1 88 ? -17.845 12.646 32.161 1.00 77.06 88 LYS A C 1
ATOM 723 O O . LYS A 1 88 ? -17.693 13.264 31.111 1.00 77.06 88 LYS A O 1
ATOM 728 N N . GLU A 1 89 ? -17.720 11.324 32.245 1.00 76.25 89 GLU A N 1
ATOM 729 C CA . GLU A 1 89 ? -17.368 10.474 31.098 1.00 76.25 89 GLU A CA 1
ATOM 730 C C . GLU A 1 89 ? -18.412 10.568 29.974 1.00 76.25 89 GLU A C 1
ATOM 732 O O . GLU A 1 89 ? -18.065 10.653 28.794 1.00 76.25 89 GLU A O 1
ATOM 737 N N . VAL A 1 90 ? -19.702 10.620 30.321 1.00 80.19 90 VAL A N 1
ATOM 738 C CA . VAL A 1 90 ? -20.795 10.799 29.353 1.00 80.19 90 VAL A CA 1
ATOM 739 C C . VAL A 1 90 ? -20.712 12.169 28.679 1.00 80.19 90 VAL A C 1
ATOM 741 O O . VAL A 1 90 ? -20.863 12.261 27.456 1.00 80.19 90 VAL A O 1
ATOM 744 N N . LEU A 1 91 ? -20.435 13.229 29.442 1.00 83.31 91 LEU A N 1
ATOM 745 C CA . LEU A 1 91 ? -20.274 14.577 28.899 1.00 83.31 91 LEU A CA 1
ATOM 746 C C . LEU A 1 91 ? -19.068 14.666 27.952 1.00 83.31 91 LEU A C 1
ATOM 748 O O . LEU A 1 91 ? -19.163 15.265 26.877 1.00 83.31 91 LEU A O 1
ATOM 752 N N . GLU A 1 92 ? -17.947 14.047 28.321 1.00 82.62 92 GLU A N 1
ATOM 753 C CA . GLU A 1 92 ? -16.757 13.967 27.476 1.00 82.62 92 GLU A CA 1
ATOM 754 C C . GLU A 1 92 ? -17.040 13.196 26.187 1.00 82.62 92 GLU A C 1
ATOM 756 O O . GLU A 1 92 ? -16.771 13.710 25.099 1.00 82.62 92 GLU A O 1
ATOM 761 N N . ALA A 1 93 ? -17.684 12.029 26.268 1.00 82.12 93 ALA A N 1
ATOM 762 C CA . ALA A 1 93 ? -18.082 11.259 25.092 1.00 82.12 93 ALA A CA 1
ATOM 763 C C . ALA A 1 93 ? -18.991 12.072 24.152 1.00 82.12 93 ALA A C 1
ATOM 765 O O . ALA A 1 93 ? -18.813 12.060 22.930 1.00 82.12 93 ALA A O 1
ATOM 766 N N . GLN A 1 94 ? -19.931 12.841 24.704 1.00 86.94 94 GLN A N 1
ATOM 767 C CA . GLN A 1 94 ? -20.823 13.693 23.922 1.00 86.94 94 GLN A CA 1
ATOM 768 C C . GLN A 1 94 ? -20.070 14.840 23.232 1.00 86.94 94 GLN A C 1
ATOM 770 O O . GLN A 1 94 ? -20.333 15.141 22.063 1.00 86.94 94 GLN A O 1
ATOM 775 N N . LYS A 1 95 ? -19.079 15.432 23.906 1.00 90.50 95 LYS A N 1
ATOM 776 C CA . LYS A 1 95 ? -18.177 16.430 23.317 1.00 90.50 95 LYS A CA 1
ATOM 777 C C . LYS A 1 95 ? -17.351 15.836 22.172 1.00 90.50 95 LYS A C 1
ATOM 779 O O . LYS A 1 95 ? -17.227 16.463 21.119 1.00 90.50 95 LYS A O 1
ATOM 784 N N . MET A 1 96 ? -16.849 14.611 22.329 1.00 88.69 96 MET A N 1
ATOM 785 C CA . MET A 1 96 ? -16.103 13.910 21.278 1.00 88.69 96 MET A CA 1
ATOM 786 C C . MET A 1 96 ? -16.957 13.655 20.034 1.00 88.69 96 MET A C 1
ATOM 788 O O . MET A 1 96 ? -16.493 13.875 18.914 1.00 88.69 96 MET A O 1
ATOM 792 N N . LEU A 1 97 ? -18.229 13.290 20.210 1.00 88.25 97 LEU A N 1
ATOM 793 C CA . LEU A 1 97 ? -19.166 13.115 19.097 1.00 88.25 97 LEU A CA 1
ATOM 794 C C . LEU A 1 97 ? -19.458 14.430 18.357 1.00 88.25 97 LEU A C 1
ATOM 796 O O . LEU A 1 97 ? -19.563 14.430 17.128 1.00 88.25 97 LEU A O 1
ATOM 800 N N . GLN A 1 98 ? -19.549 15.556 19.071 1.00 90.44 98 GLN A N 1
ATOM 801 C CA . GLN A 1 98 ? -19.717 16.876 18.449 1.00 90.44 98 GLN A CA 1
ATOM 802 C C . GLN A 1 98 ? -18.486 17.283 17.630 1.00 90.44 98 GLN A C 1
ATOM 804 O O . GLN A 1 98 ? -18.624 17.754 16.499 1.00 90.44 98 GLN A O 1
ATOM 809 N N . LEU A 1 99 ? -17.281 17.051 18.159 1.00 90.94 99 LEU A N 1
ATOM 810 C CA . LEU A 1 99 ? -16.034 17.295 17.431 1.00 90.94 99 LEU A CA 1
ATOM 811 C C . LEU A 1 99 ? -15.926 16.410 16.182 1.00 90.94 99 LEU A C 1
ATOM 813 O O . LEU A 1 99 ? -15.564 16.904 15.113 1.00 90.94 99 LEU A O 1
ATOM 817 N N . ALA A 1 100 ? -16.314 15.135 16.279 1.00 88.56 100 ALA A N 1
ATOM 818 C CA . ALA A 1 100 ? -16.360 14.230 15.135 1.00 88.56 100 ALA A CA 1
ATOM 819 C C . ALA A 1 100 ? -17.288 14.775 14.033 1.00 88.56 100 ALA A C 1
ATOM 821 O O . ALA A 1 100 ? -16.916 14.823 12.857 1.00 88.56 100 ALA A O 1
ATOM 822 N N . ALA A 1 101 ? -18.482 15.244 14.412 1.00 86.69 101 ALA A N 1
ATOM 823 C CA . ALA A 1 101 ? -19.442 15.831 13.481 1.00 86.69 101 ALA A CA 1
ATOM 824 C C . ALA A 1 101 ? -18.894 17.099 12.803 1.00 86.69 101 ALA A C 1
ATOM 826 O O . ALA A 1 101 ? -19.037 17.248 11.587 1.00 86.69 101 ALA A O 1
ATOM 827 N N . ALA A 1 102 ? -18.200 17.965 13.550 1.00 89.44 102 ALA A N 1
ATOM 828 C CA . ALA A 1 102 ? -17.538 19.150 13.000 1.00 89.44 102 ALA A CA 1
ATOM 829 C C . ALA A 1 102 ? -16.468 18.789 11.950 1.00 89.44 102 ALA A C 1
ATOM 831 O O . ALA A 1 102 ? -16.327 19.481 10.943 1.00 89.44 102 ALA A O 1
ATOM 832 N N . GLN A 1 103 ? -15.781 17.656 12.129 1.00 87.19 103 GLN A N 1
ATOM 833 C CA . GLN A 1 103 ? -14.816 17.102 11.169 1.00 87.19 103 GLN A CA 1
ATOM 834 C C . GLN A 1 103 ? -15.462 16.279 10.040 1.00 87.19 103 GLN A C 1
ATOM 836 O O . GLN A 1 103 ? -14.777 15.551 9.324 1.00 87.19 103 GLN A O 1
ATOM 841 N N . ARG A 1 104 ? -16.785 16.386 9.850 1.00 84.62 104 ARG A N 1
ATOM 842 C CA . ARG A 1 104 ? -17.559 15.656 8.827 1.00 84.62 104 ARG A CA 1
ATOM 843 C C . ARG A 1 104 ? -17.483 14.127 8.964 1.00 84.62 104 ARG A C 1
ATOM 845 O O . ARG A 1 104 ? -17.717 13.402 7.993 1.00 84.62 104 ARG A O 1
ATOM 852 N N . MET A 1 105 ? -17.225 13.616 10.169 1.00 86.62 105 MET A N 1
ATOM 853 C CA . MET A 1 105 ? -17.314 12.189 10.492 1.00 86.62 105 MET A CA 1
ATOM 854 C C . MET A 1 105 ? -18.787 11.814 10.692 1.00 86.62 105 MET A C 1
ATOM 856 O O . MET A 1 105 ? -19.304 11.759 11.802 1.00 86.62 105 MET A O 1
ATOM 860 N N . ASN A 1 106 ? -19.500 11.635 9.584 1.00 82.00 106 ASN A N 1
ATOM 861 C CA . ASN A 1 106 ? -20.959 11.511 9.549 1.00 82.00 106 ASN A CA 1
ATOM 862 C C . ASN A 1 106 ? -21.498 10.078 9.710 1.00 82.00 106 ASN A C 1
ATOM 864 O O . ASN A 1 106 ? -22.682 9.914 9.999 1.00 82.00 106 ASN A O 1
ATOM 868 N N . THR A 1 107 ? -20.657 9.053 9.561 1.00 85.56 107 THR A N 1
ATOM 869 C CA . THR A 1 107 ? -21.042 7.644 9.743 1.00 85.56 107 THR A CA 1
ATOM 870 C C . THR A 1 107 ? -20.656 7.139 11.129 1.00 85.56 107 THR A C 1
ATOM 872 O O . THR A 1 107 ? -19.675 7.614 11.701 1.00 85.56 107 THR A O 1
ATOM 875 N N . ASP A 1 108 ? -21.379 6.145 11.654 1.00 82.50 108 ASP A N 1
ATOM 876 C CA . ASP A 1 108 ? -21.049 5.525 12.947 1.00 82.50 108 ASP A CA 1
ATOM 877 C C . ASP A 1 108 ? -19.612 5.006 12.981 1.00 82.50 108 ASP A C 1
ATOM 879 O O . ASP A 1 108 ? -18.890 5.263 13.938 1.00 82.50 108 ASP A O 1
ATOM 883 N N . ALA A 1 109 ? -19.154 4.389 11.890 1.00 82.88 109 ALA A N 1
ATOM 884 C CA . ALA A 1 109 ? -17.773 3.938 11.759 1.00 82.88 109 ALA A CA 1
ATOM 885 C C . ALA A 1 109 ? -16.763 5.099 11.840 1.00 82.88 109 ALA A C 1
ATOM 887 O O . ALA A 1 109 ? -15.782 5.013 12.573 1.00 82.88 109 ALA A O 1
ATOM 888 N N . ARG A 1 110 ? -17.000 6.212 11.130 1.00 83.19 110 ARG A N 1
ATOM 889 C CA . ARG A 1 110 ? -16.105 7.384 11.161 1.00 83.19 110 ARG A CA 1
ATOM 890 C C . ARG A 1 110 ? -16.097 8.061 12.532 1.00 83.19 110 ARG A C 1
ATOM 892 O O . ARG A 1 110 ? -15.033 8.461 12.994 1.00 83.19 110 ARG A O 1
ATOM 899 N N . ARG A 1 111 ? -17.260 8.165 13.188 1.00 87.81 111 ARG A N 1
ATOM 900 C CA . ARG A 1 111 ? -17.374 8.677 14.562 1.00 87.81 111 ARG A CA 1
ATOM 901 C C . ARG A 1 111 ? -16.638 7.781 15.550 1.00 87.81 111 ARG A C 1
ATOM 903 O O . ARG A 1 111 ? -15.884 8.297 16.363 1.00 87.81 111 ARG A O 1
ATOM 910 N N . ALA A 1 112 ? -16.801 6.463 15.440 1.00 86.88 112 ALA A N 1
ATOM 911 C CA . ALA A 1 112 ? -16.114 5.497 16.290 1.00 86.88 112 ALA A CA 1
ATOM 912 C C . ALA A 1 112 ? -14.591 5.593 16.138 1.00 86.88 112 ALA A C 1
ATOM 914 O O . ALA A 1 112 ? -13.893 5.715 17.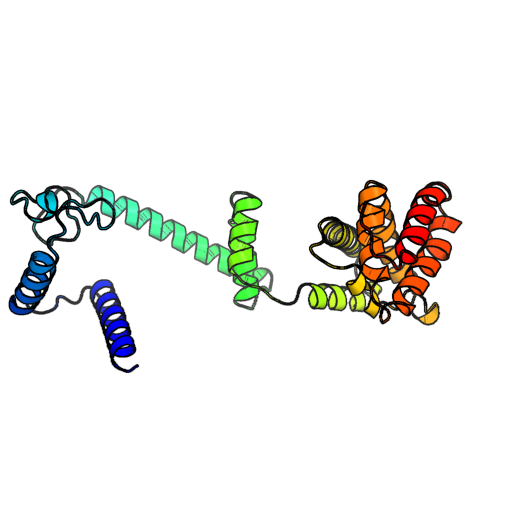139 1.00 86.88 112 ALA A O 1
ATOM 915 N N . VAL A 1 113 ? -14.077 5.632 14.902 1.00 89.50 113 VAL A N 1
ATOM 916 C CA . VAL A 1 113 ? -12.641 5.831 14.637 1.00 89.50 113 VAL A CA 1
ATOM 917 C C . VAL A 1 113 ? -12.147 7.149 15.232 1.00 89.50 113 VAL A C 1
ATOM 919 O O . VAL A 1 113 ? -11.116 7.162 15.895 1.00 89.50 113 VAL A O 1
ATOM 922 N N . PHE A 1 114 ? -12.883 8.247 15.034 1.00 91.81 114 PHE A N 1
ATOM 923 C CA . PHE A 1 114 ? -12.513 9.548 15.591 1.00 91.81 114 PHE A CA 1
ATOM 924 C C . PHE A 1 114 ? -12.444 9.514 17.119 1.00 91.81 114 PHE A C 1
ATOM 926 O O . PHE A 1 114 ? -11.440 9.936 17.684 1.00 91.81 114 PHE A O 1
ATOM 933 N N . CYS A 1 115 ? -13.479 8.994 17.784 1.00 90.19 115 CYS A N 1
ATOM 934 C CA . CYS A 1 115 ? -13.503 8.900 19.240 1.00 90.19 115 CYS A CA 1
ATOM 935 C C . CYS A 1 115 ? -12.342 8.043 19.751 1.00 90.19 115 CYS A C 1
ATOM 937 O O . CYS A 1 115 ? -11.628 8.498 20.629 1.00 90.19 115 CYS A O 1
ATOM 939 N N . ILE A 1 116 ? -12.092 6.876 19.147 1.00 90.06 116 ILE A N 1
ATOM 940 C CA . ILE A 1 116 ? -10.992 5.985 19.543 1.00 90.06 116 ILE A CA 1
ATOM 941 C C . ILE A 1 116 ? -9.629 6.670 19.417 1.00 90.06 116 ILE A C 1
ATOM 943 O O . ILE A 1 116 ? -8.829 6.584 20.338 1.00 90.06 116 ILE A O 1
ATOM 947 N N . VAL A 1 117 ? -9.362 7.353 18.299 1.00 90.81 117 VAL A N 1
ATOM 948 C CA . VAL A 1 117 ? -8.070 8.023 18.072 1.00 90.81 117 VAL A CA 1
ATOM 949 C C . VAL A 1 117 ? -7.884 9.212 19.009 1.00 90.81 117 VAL A C 1
ATOM 951 O O . VAL A 1 117 ? -6.786 9.451 19.496 1.00 90.81 117 VAL A O 1
ATOM 954 N N . MET A 1 118 ? -8.947 9.972 19.256 1.00 89.06 118 MET A N 1
ATOM 955 C CA . MET A 1 118 ? -8.858 11.206 20.032 1.00 89.06 118 MET A CA 1
ATOM 956 C C . MET A 1 118 ? -8.956 10.984 21.547 1.00 89.06 118 MET A C 1
ATOM 958 O O . MET A 1 118 ? -8.593 11.880 22.302 1.00 89.06 118 MET A O 1
ATOM 962 N N . SER A 1 119 ? -9.455 9.826 21.988 1.00 86.88 119 SER A N 1
ATOM 963 C CA . SER A 1 119 ? -9.513 9.416 23.397 1.00 86.88 119 SER A CA 1
ATOM 964 C C . SER A 1 119 ? -8.548 8.269 23.726 1.00 86.88 119 SER A C 1
ATOM 966 O O . SER A 1 119 ? -8.699 7.636 24.770 1.00 86.88 119 SER A O 1
ATOM 968 N N . GLY A 1 120 ? -7.647 7.915 22.808 1.00 86.25 120 GLY A N 1
ATOM 969 C CA . GLY A 1 120 ? -6.664 6.857 23.015 1.00 86.25 120 GLY A CA 1
ATOM 970 C C . GLY A 1 120 ? -5.572 7.313 23.976 1.00 86.25 120 GLY A C 1
ATOM 971 O O . GLY A 1 120 ? -5.051 8.418 23.832 1.00 86.25 120 GLY A O 1
ATOM 972 N N . GLU A 1 121 ? -5.230 6.475 24.954 1.00 84.31 121 GLU A N 1
ATOM 973 C CA . GLU A 1 121 ? -4.169 6.790 25.925 1.00 84.31 121 GLU A CA 1
ATOM 974 C C . GLU A 1 121 ? -2.785 6.660 25.284 1.00 84.31 121 GLU A C 1
ATOM 976 O O . GLU A 1 121 ? -1.914 7.516 25.448 1.00 84.31 121 GLU A O 1
ATOM 981 N N . ASP A 1 122 ? -2.610 5.600 24.497 1.00 88.69 122 ASP A N 1
ATOM 982 C CA . ASP A 1 122 ? -1.424 5.343 23.699 1.00 88.69 122 ASP A CA 1
ATOM 983 C C . ASP A 1 122 ? -1.787 4.676 22.356 1.00 88.69 122 ASP A C 1
ATOM 985 O O . ASP A 1 122 ? -2.953 4.418 22.031 1.00 88.69 122 ASP A O 1
ATOM 989 N N . TYR A 1 123 ? -0.771 4.418 21.530 1.00 83.62 123 TYR A N 1
ATOM 990 C CA . TYR A 1 123 ? -0.966 3.821 20.209 1.00 83.62 123 TYR A CA 1
ATOM 991 C C . TYR A 1 123 ? -1.368 2.337 20.262 1.00 83.62 123 TYR A C 1
ATOM 993 O O . TYR A 1 123 ? -1.996 1.871 19.312 1.00 83.62 123 TYR A O 1
ATOM 1001 N N . ILE A 1 124 ? -1.041 1.603 21.334 1.00 84.06 124 ILE A N 1
ATOM 1002 C CA . ILE A 1 124 ? -1.411 0.191 21.515 1.00 84.06 124 ILE A CA 1
ATOM 1003 C C . ILE A 1 124 ? -2.892 0.090 21.882 1.00 84.06 124 ILE A C 1
ATOM 1005 O O . ILE A 1 124 ? -3.634 -0.627 21.215 1.00 84.06 124 ILE A O 1
ATOM 1009 N N . ASP A 1 125 ? -3.345 0.870 22.860 1.00 86.12 125 ASP A N 1
ATOM 1010 C CA . ASP A 1 125 ? -4.746 1.001 23.258 1.00 86.12 125 ASP A CA 1
ATOM 1011 C C . ASP A 1 125 ? -5.618 1.436 22.071 1.00 86.12 125 ASP A C 1
ATOM 1013 O O . ASP A 1 125 ? -6.626 0.800 21.744 1.00 86.12 125 ASP A O 1
ATOM 1017 N N . THR A 1 126 ? -5.175 2.469 21.347 1.00 88.75 126 THR A N 1
ATOM 1018 C CA . THR A 1 126 ? -5.853 2.936 20.131 1.00 88.75 126 THR A CA 1
ATOM 1019 C C . THR A 1 126 ? -5.925 1.827 19.081 1.00 88.75 126 THR A C 1
ATOM 1021 O O . THR A 1 126 ? -6.978 1.606 18.479 1.00 88.75 126 THR A O 1
ATOM 1024 N N . PHE A 1 127 ? -4.825 1.103 18.857 1.00 81.19 127 PHE A N 1
ATOM 1025 C CA . PHE A 1 127 ? -4.764 0.012 17.888 1.00 81.19 127 PHE A CA 1
ATOM 1026 C C . PHE A 1 127 ? -5.702 -1.143 18.259 1.00 81.19 127 PHE A C 1
ATOM 1028 O O . PHE A 1 127 ? -6.474 -1.588 17.409 1.00 81.19 127 PHE A O 1
ATOM 1035 N N . GLU A 1 128 ? -5.710 -1.588 19.516 1.00 82.50 128 GLU A N 1
ATOM 1036 C CA . GLU A 1 128 ? -6.622 -2.634 19.988 1.00 82.50 128 GLU A CA 1
ATOM 1037 C C . GLU A 1 128 ? -8.089 -2.226 19.835 1.00 82.50 128 GLU A C 1
ATOM 1039 O O . GLU A 1 128 ? -8.914 -3.012 19.359 1.00 82.50 128 GLU A O 1
ATOM 1044 N N . LYS A 1 129 ? -8.426 -0.985 20.198 1.00 87.06 129 LYS A N 1
ATOM 1045 C CA . LYS A 1 129 ? -9.780 -0.440 20.042 1.00 87.06 129 LYS A CA 1
ATOM 1046 C C . LYS A 1 129 ? -10.189 -0.360 18.569 1.00 87.06 129 LYS A C 1
ATOM 1048 O O . LYS A 1 129 ? -11.315 -0.726 18.238 1.00 87.06 129 LYS A O 1
ATOM 1053 N N . LEU A 1 130 ? -9.286 0.047 17.673 1.00 88.00 130 LEU A N 1
ATOM 1054 C CA . LEU A 1 130 ? -9.542 0.074 16.229 1.00 88.00 130 LEU A CA 1
ATOM 1055 C C . LEU A 1 130 ? -9.725 -1.329 15.642 1.00 88.00 130 LEU A C 1
ATOM 1057 O O . LEU A 1 130 ? -10.588 -1.514 14.785 1.00 88.00 130 LEU A O 1
ATOM 1061 N N . LEU A 1 131 ? -8.964 -2.324 16.106 1.00 82.81 131 LEU A N 1
ATOM 1062 C CA . LEU A 1 131 ? -9.130 -3.714 15.670 1.00 82.81 131 LEU A CA 1
ATOM 1063 C C . LEU A 1 131 ? -10.515 -4.267 16.022 1.00 82.81 131 LEU A C 1
ATOM 1065 O O . LEU A 1 131 ? -11.094 -5.004 15.228 1.00 82.81 131 LEU A O 1
ATOM 1069 N N . ARG A 1 132 ? -11.082 -3.871 17.167 1.00 84.88 132 ARG A N 1
ATOM 1070 C CA . ARG A 1 132 ? -12.434 -4.285 17.586 1.00 84.88 132 ARG A CA 1
ATOM 1071 C C . ARG A 1 132 ? -13.552 -3.735 16.698 1.00 84.88 132 ARG A C 1
ATOM 1073 O O . ARG A 1 132 ? -14.654 -4.271 16.750 1.00 84.88 132 ARG A O 1
ATOM 1080 N N . LEU A 1 133 ? -13.292 -2.699 15.895 1.00 83.69 133 LEU A N 1
ATOM 1081 C CA . LEU A 1 133 ? -14.275 -2.179 14.937 1.00 83.69 133 LEU A CA 1
ATOM 1082 C C . LEU A 1 133 ? -14.448 -3.066 13.694 1.00 83.69 133 LEU A C 1
ATOM 1084 O O . LEU A 1 133 ? -15.365 -2.809 12.920 1.00 83.69 133 LEU A O 1
ATOM 1088 N N . ASP A 1 134 ? -13.568 -4.055 13.487 1.00 78.81 134 ASP A N 1
ATOM 1089 C CA . ASP A 1 134 ? -13.583 -4.997 12.354 1.00 78.81 134 ASP A CA 1
ATOM 1090 C C . ASP A 1 134 ? -13.840 -4.326 10.989 1.00 78.81 134 ASP A C 1
ATOM 1092 O O . ASP A 1 134 ? -14.650 -4.748 10.163 1.00 78.81 134 ASP A O 1
ATOM 1096 N N . LEU A 1 135 ? -13.161 -3.200 10.753 1.00 78.31 135 LEU A N 1
ATOM 1097 C CA . LEU A 1 135 ? -13.326 -2.436 9.521 1.00 78.31 135 LEU A CA 1
ATOM 1098 C C . LEU A 1 135 ? -12.636 -3.156 8.355 1.00 78.31 135 LEU A C 1
ATOM 1100 O O . LEU A 1 135 ? -11.409 -3.297 8.314 1.00 78.31 135 LEU A O 1
ATOM 1104 N N . HIS A 1 136 ? -13.419 -3.564 7.360 1.00 71.00 136 HIS A N 1
ATOM 1105 C CA . HIS A 1 136 ? -12.909 -4.143 6.120 1.00 71.00 136 HIS A CA 1
ATOM 1106 C C . HIS A 1 136 ? -12.546 -3.067 5.079 1.00 71.00 136 HIS A C 1
ATOM 1108 O O . HIS A 1 136 ? -13.036 -1.941 5.114 1.00 71.00 136 HIS A O 1
ATOM 1114 N N . GLY A 1 137 ? -11.700 -3.429 4.106 1.00 68.06 137 GLY A N 1
ATOM 1115 C CA . GLY A 1 137 ? -11.509 -2.628 2.887 1.00 68.06 137 GLY A CA 1
ATOM 1116 C C . GLY A 1 137 ? -10.237 -1.777 2.792 1.00 68.06 137 GLY A C 1
ATOM 1117 O O . GLY A 1 137 ? -10.185 -0.854 1.983 1.00 68.06 137 GLY A O 1
ATOM 1118 N N . LYS A 1 138 ? -9.176 -2.111 3.541 1.00 67.38 138 LYS A N 1
ATOM 1119 C CA . LYS A 1 138 ? -7.883 -1.386 3.519 1.00 67.38 138 LYS A CA 1
ATOM 1120 C C . LYS A 1 138 ? -7.318 -1.154 2.103 1.00 67.38 138 LYS A C 1
ATOM 1122 O O . LYS A 1 138 ? -6.773 -0.089 1.828 1.00 67.38 138 LYS A O 1
ATOM 1127 N N . GLN A 1 139 ? -7.480 -2.122 1.195 1.00 74.00 139 GLN A N 1
ATOM 1128 C CA . GLN A 1 139 ? -7.024 -2.011 -0.200 1.00 74.00 139 GLN A CA 1
ATOM 1129 C C . GLN A 1 139 ? -7.855 -1.011 -1.020 1.00 74.00 139 GLN A C 1
ATOM 1131 O O . GLN A 1 139 ? -7.283 -0.209 -1.756 1.00 74.00 139 GLN A O 1
ATOM 1136 N N . PHE A 1 140 ? -9.183 -1.011 -0.857 1.00 78.62 140 PHE A N 1
ATOM 1137 C CA . PHE A 1 140 ? -10.078 -0.105 -1.586 1.00 78.62 140 PHE A CA 1
ATOM 1138 C C . PHE A 1 140 ? -9.830 1.358 -1.208 1.00 78.62 140 PHE A C 1
ATOM 1140 O O . PHE A 1 140 ? -9.751 2.210 -2.090 1.00 78.62 140 PHE A O 1
ATOM 1147 N N . CYS A 1 141 ? -9.584 1.634 0.077 1.00 84.62 141 CYS A N 1
ATOM 1148 C CA . CYS A 1 141 ? -9.264 2.982 0.546 1.00 84.62 141 CYS A CA 1
ATOM 1149 C C . CYS A 1 141 ? -8.012 3.560 -0.131 1.00 84.62 141 CYS A C 1
ATOM 1151 O O . CYS A 1 141 ? -8.011 4.730 -0.512 1.00 84.62 141 CYS A O 1
ATOM 1153 N N . LEU A 1 142 ? -6.944 2.769 -0.295 1.00 87.69 142 LEU A N 1
ATOM 1154 C CA . LEU A 1 142 ? -5.747 3.228 -1.009 1.00 87.69 142 LEU A CA 1
ATOM 1155 C C . LEU A 1 142 ? -6.031 3.492 -2.486 1.00 87.69 142 LEU A C 1
ATOM 1157 O O . LEU A 1 142 ? -5.580 4.501 -3.020 1.00 87.69 142 LEU A O 1
ATOM 1161 N N . TRP A 1 143 ? -6.786 2.610 -3.143 1.00 91.94 143 TRP A N 1
ATOM 1162 C CA . TRP A 1 143 ? -7.133 2.789 -4.551 1.00 91.94 143 TRP A CA 1
ATOM 1163 C C . TRP A 1 143 ? -7.928 4.064 -4.800 1.00 91.94 143 TRP A C 1
ATOM 1165 O O . TRP A 1 143 ? -7.668 4.747 -5.788 1.00 91.94 143 TRP A O 1
ATOM 1175 N N . ASP A 1 144 ? -8.845 4.425 -3.907 1.00 90.69 144 ASP A N 1
ATOM 1176 C CA . ASP A 1 144 ? -9.581 5.683 -4.029 1.00 90.69 144 ASP A CA 1
ATOM 1177 C C . ASP A 1 144 ? -8.650 6.893 -3.900 1.00 90.69 144 ASP A C 1
ATOM 1179 O O . ASP A 1 144 ? -8.704 7.805 -4.723 1.00 90.69 144 ASP A O 1
ATOM 1183 N N . HIS A 1 145 ? -7.686 6.849 -2.978 1.00 91.88 145 HIS A N 1
ATOM 1184 C CA . HIS A 1 145 ? -6.672 7.899 -2.887 1.00 91.88 145 HIS A CA 1
ATOM 1185 C C . HIS A 1 145 ? -5.754 7.955 -4.121 1.00 91.88 145 HIS A C 1
ATOM 1187 O O . HIS A 1 145 ? -5.370 9.047 -4.539 1.00 91.88 145 HIS A O 1
ATOM 1193 N N . PHE A 1 146 ? -5.420 6.814 -4.738 1.00 92.94 146 PHE A N 1
ATOM 1194 C CA . PHE A 1 146 ? -4.620 6.773 -5.969 1.00 92.94 146 PHE A CA 1
ATOM 1195 C C . PHE A 1 146 ? -5.335 7.412 -7.168 1.00 92.94 146 PHE A C 1
ATOM 1197 O O . PHE A 1 146 ? -4.686 8.022 -8.024 1.00 92.94 146 PHE A O 1
ATOM 1204 N N . LYS A 1 147 ? -6.670 7.327 -7.223 1.00 91.62 147 LYS A N 1
ATOM 1205 C CA . LYS A 1 147 ? -7.479 8.011 -8.247 1.00 91.62 147 LYS A CA 1
ATOM 1206 C C . LYS A 1 147 ? -7.434 9.533 -8.086 1.00 91.62 147 LYS A C 1
ATOM 1208 O O . LYS A 1 147 ? -7.439 10.246 -9.082 1.00 91.62 147 LYS A O 1
ATOM 1213 N N . GLU A 1 148 ? -7.327 10.025 -6.854 1.00 92.69 148 GLU A N 1
ATOM 1214 C CA . GLU A 1 148 ? -7.334 11.458 -6.529 1.00 92.69 148 GLU A CA 1
ATOM 1215 C C . GLU A 1 148 ? -5.943 12.119 -6.534 1.00 92.69 148 GLU A C 1
ATOM 1217 O O . GLU A 1 148 ? -5.831 13.316 -6.259 1.00 92.69 148 GLU A O 1
ATOM 1222 N N . LEU A 1 149 ? -4.869 11.385 -6.862 1.00 93.75 149 LEU A N 1
ATOM 1223 C CA . LEU A 1 149 ? -3.490 11.904 -6.810 1.00 93.75 149 LEU A CA 1
ATOM 1224 C C . LEU A 1 149 ? -3.277 13.180 -7.627 1.00 93.75 149 LEU A C 1
ATOM 1226 O O . LEU A 1 149 ? -2.476 14.027 -7.234 1.00 93.75 149 LEU A O 1
ATOM 1230 N N . GLU A 1 150 ? -4.000 13.340 -8.734 1.00 92.44 150 GLU A N 1
ATOM 1231 C CA . GLU A 1 150 ? -3.860 14.519 -9.587 1.00 92.44 150 GLU A CA 1
ATOM 1232 C C . GLU A 1 150 ? -4.322 15.798 -8.880 1.00 92.44 150 GLU A C 1
ATOM 1234 O O . GLU A 1 150 ? -3.730 16.857 -9.058 1.00 92.44 150 GLU A O 1
ATOM 1239 N N . LEU A 1 151 ? -5.320 15.702 -8.001 1.00 93.81 151 LEU A N 1
ATOM 1240 C CA . LEU A 1 151 ? -5.871 16.837 -7.255 1.00 93.81 151 LEU A CA 1
ATOM 1241 C C . LEU A 1 151 ? -5.269 16.965 -5.847 1.00 93.81 151 LEU A C 1
ATOM 1243 O O . LEU A 1 151 ? -5.449 17.980 -5.174 1.00 93.81 151 LEU A O 1
ATOM 1247 N N . MET A 1 152 ? -4.529 15.954 -5.396 1.00 93.06 152 MET A N 1
ATOM 1248 C CA . MET A 1 152 ? -3.993 15.884 -4.043 1.00 93.06 152 MET A CA 1
ATOM 1249 C C . MET A 1 152 ? -2.895 16.929 -3.791 1.00 93.06 152 MET A C 1
ATOM 1251 O O . MET A 1 152 ? -2.000 17.140 -4.607 1.00 93.06 152 MET A O 1
ATOM 1255 N N . GLN A 1 153 ? -2.928 17.565 -2.616 1.00 94.00 153 GLN A N 1
ATOM 1256 C CA . GLN A 1 153 ? -1.847 18.444 -2.157 1.00 94.00 153 GLN A CA 1
ATOM 1257 C C . GLN A 1 153 ? -0.533 17.664 -1.984 1.00 94.00 153 GLN A C 1
ATOM 1259 O O . GLN A 1 153 ? -0.542 16.522 -1.519 1.00 94.00 153 GLN A O 1
ATOM 1264 N N . HIS A 1 154 ? 0.605 18.296 -2.289 1.00 89.44 154 HIS A N 1
ATOM 1265 C CA . HIS A 1 154 ? 1.922 17.644 -2.281 1.00 89.44 154 HIS A CA 1
ATOM 1266 C C . HIS A 1 154 ? 2.267 16.982 -0.939 1.00 89.44 154 HIS A C 1
ATOM 1268 O O . HIS A 1 154 ? 2.639 15.811 -0.918 1.00 89.44 154 HIS A O 1
ATOM 1274 N N . THR A 1 155 ? 2.060 17.678 0.183 1.00 92.38 155 THR A N 1
ATOM 1275 C CA . THR A 1 155 ? 2.323 17.136 1.529 1.00 92.38 155 THR A CA 1
ATOM 1276 C C . THR A 1 155 ? 1.450 15.922 1.843 1.00 92.38 155 THR A C 1
ATOM 1278 O O . THR A 1 155 ? 1.929 14.932 2.391 1.00 92.38 155 THR A O 1
ATOM 1281 N N . ARG A 1 156 ? 0.173 15.955 1.440 1.00 93.56 156 ARG A N 1
ATOM 1282 C CA . ARG A 1 156 ? -0.742 14.821 1.623 1.00 93.56 156 ARG A CA 1
ATOM 1283 C C . ARG A 1 156 ? -0.300 13.618 0.789 1.00 93.56 156 ARG A C 1
ATOM 1285 O O . ARG A 1 156 ? -0.309 12.502 1.298 1.00 93.56 156 ARG A O 1
ATOM 1292 N N . SER A 1 157 ? 0.140 13.850 -0.448 1.00 95.88 157 SER A N 1
ATOM 1293 C CA . SER A 1 157 ? 0.684 12.806 -1.323 1.00 95.88 157 SER A CA 1
ATOM 1294 C C . SER A 1 157 ? 1.961 12.181 -0.751 1.00 95.88 157 SER A C 1
ATOM 1296 O O . SER A 1 157 ? 2.086 10.958 -0.747 1.00 95.88 157 SER A O 1
ATOM 1298 N N . LEU A 1 158 ? 2.865 12.993 -0.192 1.00 94.12 158 LEU A N 1
ATOM 1299 C CA . LEU A 1 158 ? 4.074 12.529 0.496 1.00 94.12 158 LEU A CA 1
ATOM 1300 C C . LEU A 1 158 ? 3.739 11.644 1.703 1.00 94.12 158 LEU A C 1
ATOM 1302 O O . LEU A 1 158 ? 4.276 10.545 1.831 1.00 94.12 158 LEU A O 1
ATOM 1306 N N . HIS A 1 159 ? 2.846 12.102 2.586 1.00 94.56 159 HIS A N 1
ATOM 1307 C CA . HIS A 1 159 ? 2.445 11.328 3.763 1.00 94.56 159 HIS A CA 1
ATOM 1308 C C . HIS A 1 159 ? 1.763 10.018 3.369 1.00 94.56 159 HIS A C 1
ATOM 1310 O O . HIS A 1 159 ? 2.063 8.978 3.947 1.00 94.56 159 HIS A O 1
ATOM 1316 N N . LEU A 1 160 ? 0.901 10.047 2.349 1.00 95.88 160 LEU A N 1
ATOM 1317 C CA . LEU A 1 160 ? 0.258 8.848 1.822 1.00 95.88 160 LEU A CA 1
ATOM 1318 C C . LEU A 1 160 ? 1.282 7.851 1.264 1.00 95.88 160 LEU A C 1
ATOM 1320 O O . LEU A 1 160 ? 1.168 6.661 1.536 1.00 95.88 160 LEU A O 1
ATOM 1324 N N . ALA A 1 161 ? 2.284 8.325 0.518 1.00 96.88 161 ALA A N 1
ATOM 1325 C CA . ALA A 1 161 ? 3.332 7.478 -0.044 1.00 96.88 161 ALA A CA 1
ATOM 1326 C C . ALA A 1 161 ? 4.148 6.781 1.057 1.00 96.88 161 ALA A C 1
ATOM 1328 O O . ALA A 1 161 ? 4.339 5.567 1.006 1.00 96.88 161 ALA A O 1
ATOM 1329 N N . LYS A 1 162 ? 4.561 7.529 2.091 1.00 96.56 162 LYS A N 1
ATOM 1330 C CA . LYS A 1 162 ? 5.284 6.980 3.250 1.00 96.56 162 LYS A CA 1
ATOM 1331 C C . LYS A 1 162 ? 4.433 5.999 4.054 1.00 96.56 162 LYS A C 1
ATOM 1333 O O . LYS A 1 162 ? 4.904 4.926 4.412 1.00 96.56 162 LYS A O 1
ATOM 1338 N N . PHE A 1 163 ? 3.166 6.330 4.283 1.00 95.31 163 PHE A N 1
ATOM 1339 C CA . PHE A 1 163 ? 2.230 5.441 4.965 1.00 95.31 163 PHE A CA 1
ATOM 1340 C C . PHE A 1 163 ? 2.003 4.137 4.186 1.00 95.31 163 PHE A C 1
ATOM 1342 O O . PHE A 1 163 ? 2.014 3.054 4.766 1.00 95.31 163 PHE A O 1
ATOM 1349 N N . ALA A 1 164 ? 1.844 4.217 2.861 1.00 95.12 164 ALA A N 1
ATOM 1350 C CA . ALA A 1 164 ? 1.731 3.037 2.012 1.00 95.12 164 ALA A CA 1
ATOM 1351 C C . ALA A 1 164 ? 3.010 2.184 2.049 1.00 95.12 164 ALA A C 1
ATOM 1353 O O . ALA A 1 164 ? 2.906 0.963 2.141 1.00 95.12 164 ALA A O 1
ATOM 1354 N N . ALA A 1 165 ? 4.196 2.804 2.033 1.00 97.06 165 ALA A N 1
ATOM 1355 C CA . ALA A 1 165 ? 5.470 2.100 2.176 1.00 97.06 165 ALA A CA 1
ATOM 1356 C C . ALA A 1 165 ? 5.560 1.340 3.513 1.00 97.06 165 ALA A C 1
ATOM 1358 O O . ALA A 1 165 ? 5.878 0.153 3.507 1.00 97.06 165 ALA A O 1
ATOM 1359 N N . GLU A 1 166 ? 5.176 1.966 4.628 1.00 95.25 166 GLU A N 1
ATOM 1360 C CA . GLU A 1 166 ? 5.144 1.322 5.951 1.00 95.25 166 GLU A CA 1
ATOM 1361 C C . GLU A 1 166 ? 4.147 0.148 5.999 1.00 95.25 166 GLU A C 1
ATOM 1363 O O . GLU A 1 166 ? 4.438 -0.922 6.535 1.00 95.25 166 GLU A O 1
ATOM 1368 N N . MET A 1 167 ? 2.971 0.282 5.375 1.00 92.19 167 MET A N 1
ATOM 1369 C CA . MET A 1 167 ? 2.004 -0.822 5.291 1.00 92.19 167 MET A CA 1
ATOM 1370 C C . MET A 1 167 ? 2.506 -2.009 4.460 1.00 92.19 167 MET A C 1
ATOM 1372 O O . MET A 1 167 ? 2.160 -3.156 4.757 1.00 92.19 167 MET A O 1
ATOM 1376 N N . LEU A 1 168 ? 3.298 -1.748 3.418 1.00 94.44 168 LEU A N 1
ATOM 1377 C CA . LEU A 1 168 ? 3.950 -2.789 2.624 1.00 94.44 168 LEU A CA 1
ATOM 1378 C C . LEU A 1 168 ? 5.089 -3.448 3.416 1.00 94.44 168 LEU A C 1
ATOM 1380 O O . LEU A 1 168 ? 5.191 -4.674 3.425 1.00 94.44 168 LEU A O 1
ATOM 1384 N N . ALA A 1 169 ? 5.900 -2.653 4.117 1.00 94.12 169 ALA A N 1
ATOM 1385 C CA . ALA A 1 169 ? 7.022 -3.120 4.931 1.00 94.12 169 ALA A CA 1
ATOM 1386 C C . ALA A 1 169 ? 6.581 -3.961 6.138 1.00 94.12 169 ALA A C 1
ATOM 1388 O O . ALA A 1 169 ? 7.187 -4.988 6.436 1.00 94.12 169 ALA A O 1
ATOM 1389 N N . SER A 1 170 ? 5.472 -3.586 6.774 1.00 91.56 170 SER A N 1
ATOM 1390 C CA . SER A 1 170 ? 4.826 -4.360 7.843 1.00 91.56 170 SER A CA 1
ATOM 1391 C C . SER A 1 170 ? 4.023 -5.565 7.336 1.00 91.56 170 SER A C 1
ATOM 1393 O O . SER A 1 170 ? 3.433 -6.289 8.135 1.00 91.56 170 SER A O 1
ATOM 1395 N N . PHE A 1 171 ? 3.964 -5.789 6.017 1.00 87.38 171 PHE A N 1
ATOM 1396 C CA . PHE A 1 171 ? 3.146 -6.819 5.365 1.00 87.38 171 PHE A CA 1
ATOM 1397 C C . PHE A 1 171 ? 1.642 -6.745 5.677 1.00 87.38 171 PHE A C 1
ATOM 1399 O O . PHE A 1 171 ? 0.907 -7.701 5.417 1.00 87.38 171 PHE A O 1
ATOM 1406 N N . THR A 1 172 ? 1.166 -5.600 6.175 1.00 86.50 172 THR A N 1
ATOM 1407 C CA . THR A 1 172 ? -0.265 -5.313 6.350 1.00 86.50 172 THR A CA 1
ATOM 1408 C C . THR A 1 172 ? -0.978 -5.295 4.998 1.00 86.50 172 THR A C 1
ATOM 1410 O O . THR A 1 172 ? -2.152 -5.656 4.895 1.00 86.50 172 THR A O 1
ATOM 1413 N N . LEU A 1 173 ? -0.259 -4.893 3.947 1.00 87.81 173 LEU A N 1
ATOM 1414 C CA . LEU A 1 173 ? -0.699 -4.963 2.563 1.00 87.81 173 LEU A CA 1
ATOM 1415 C C . LEU A 1 173 ? 0.335 -5.669 1.689 1.00 87.81 173 LEU A C 1
ATOM 1417 O O . LEU A 1 173 ? 1.541 -5.541 1.877 1.00 87.81 173 LEU A O 1
ATOM 1421 N N . SER A 1 174 ? -0.163 -6.391 0.687 1.00 91.00 174 SER A N 1
ATOM 1422 C CA . SER A 1 174 ? 0.672 -6.934 -0.381 1.00 91.00 174 SER A CA 1
ATOM 1423 C C . SER A 1 174 ? 0.985 -5.855 -1.414 1.00 91.00 174 SER A C 1
ATOM 1425 O O . SER A 1 174 ? 0.127 -5.027 -1.734 1.00 91.00 174 SER A O 1
ATOM 1427 N N . LEU A 1 175 ? 2.170 -5.938 -2.024 1.00 94.00 175 LEU A N 1
ATOM 1428 C CA . LEU A 1 175 ? 2.572 -5.103 -3.161 1.00 94.00 175 LEU A CA 1
ATOM 1429 C C . LEU A 1 175 ? 1.602 -5.224 -4.353 1.00 94.00 175 LEU A C 1
ATOM 1431 O O . LEU A 1 175 ? 1.500 -4.306 -5.164 1.00 94.00 175 LEU A O 1
ATOM 1435 N N . ALA A 1 176 ? 0.802 -6.298 -4.404 1.00 93.06 176 ALA A N 1
ATOM 1436 C CA . ALA A 1 176 ? -0.306 -6.473 -5.343 1.00 93.06 176 ALA A CA 1
ATOM 1437 C C . ALA A 1 176 ? -1.331 -5.321 -5.325 1.00 93.06 176 ALA A C 1
ATOM 1439 O O . ALA A 1 176 ? -2.059 -5.145 -6.299 1.00 93.06 176 ALA A O 1
ATOM 1440 N N . VAL A 1 177 ? -1.382 -4.508 -4.260 1.00 93.38 177 VAL A N 1
ATOM 1441 C CA . VAL A 1 177 ? -2.220 -3.299 -4.202 1.00 93.38 177 VAL A CA 1
ATOM 1442 C C . VAL A 1 177 ? -1.880 -2.297 -5.312 1.00 93.38 177 VAL A C 1
ATOM 1444 O O . VAL A 1 177 ? -2.746 -1.532 -5.719 1.00 93.38 177 VAL A O 1
ATOM 1447 N N . LEU A 1 178 ? -0.664 -2.325 -5.862 1.00 94.81 178 LEU A N 1
ATOM 1448 C CA . LEU A 1 178 ? -0.244 -1.429 -6.942 1.00 94.81 178 LEU A CA 1
ATOM 1449 C C . LEU A 1 178 ? -0.722 -1.870 -8.336 1.00 94.81 178 LEU A C 1
ATOM 1451 O O . LEU A 1 178 ? -0.538 -1.129 -9.298 1.00 94.81 178 LEU A O 1
ATOM 1455 N N . LYS A 1 179 ? -1.371 -3.037 -8.474 1.00 92.31 179 LYS A N 1
ATOM 1456 C CA . LYS A 1 179 ? -1.854 -3.538 -9.777 1.00 92.31 179 LYS A CA 1
ATOM 1457 C C . LYS A 1 179 ? -2.831 -2.592 -10.481 1.00 92.31 179 LYS A C 1
ATOM 1459 O O . LYS A 1 179 ? -2.881 -2.584 -11.700 1.00 92.31 179 LYS A O 1
ATOM 1464 N N . SER A 1 180 ? -3.578 -1.793 -9.719 1.00 88.69 180 SER A N 1
ATOM 1465 C CA . SER A 1 180 ? -4.565 -0.836 -10.239 1.00 88.69 180 SER A CA 1
ATOM 1466 C C . SER A 1 180 ? -3.956 0.463 -10.776 1.00 88.69 180 SER A C 1
ATOM 1468 O O . SER A 1 180 ? -4.675 1.278 -11.344 1.00 88.69 180 SER A O 1
ATOM 1470 N N . VAL A 1 181 ? -2.657 0.687 -10.563 1.00 89.00 181 VAL A N 1
ATOM 1471 C CA . VAL A 1 181 ? -1.964 1.931 -10.930 1.00 89.00 181 VAL A CA 1
ATOM 1472 C C . VAL A 1 181 ? -1.384 1.869 -12.348 1.00 89.00 181 VAL A C 1
ATOM 1474 O O . VAL A 1 181 ? -1.118 2.914 -12.931 1.00 89.00 181 VAL A O 1
ATOM 1477 N N . GLU A 1 182 ? -1.192 0.663 -12.896 1.00 87.81 182 GLU A N 1
ATOM 1478 C CA . GLU A 1 182 ? -0.620 0.435 -14.233 1.00 87.81 182 GLU A CA 1
ATOM 1479 C C . GLU A 1 182 ? 0.715 1.175 -14.452 1.00 87.81 182 GLU A C 1
ATOM 1481 O O . GLU A 1 182 ? 0.908 1.895 -15.425 1.00 87.81 182 GLU A O 1
ATOM 1486 N N . LEU A 1 183 ? 1.683 0.960 -13.551 1.00 93.31 183 LEU A N 1
ATOM 1487 C CA . LEU A 1 183 ? 3.006 1.617 -13.555 1.00 93.31 183 LEU A CA 1
ATOM 1488 C C . LEU A 1 183 ? 3.832 1.443 -14.850 1.00 93.31 183 LEU A C 1
ATOM 1490 O O . LEU A 1 183 ? 4.853 2.107 -15.013 1.00 93.31 183 LEU A O 1
ATOM 1494 N N . GLY A 1 184 ? 3.421 0.545 -15.749 1.00 89.75 184 GLY A N 1
ATOM 1495 C CA . GLY A 1 184 ? 4.034 0.349 -17.063 1.00 89.75 184 GLY A CA 1
ATOM 1496 C C . GLY A 1 184 ? 3.427 1.194 -18.192 1.00 89.75 184 GLY A C 1
ATOM 1497 O O . GLY A 1 184 ? 4.059 1.313 -19.239 1.00 89.75 184 GLY A O 1
ATOM 1498 N N . ASP A 1 185 ? 2.236 1.786 -18.020 1.00 90.94 185 ASP A N 1
ATOM 1499 C CA . ASP A 1 185 ? 1.614 2.622 -19.056 1.00 90.94 185 ASP A CA 1
ATOM 1500 C C . ASP A 1 185 ? 2.018 4.090 -18.885 1.00 90.94 185 ASP A C 1
ATOM 1502 O O . ASP A 1 185 ? 1.468 4.836 -18.072 1.00 90.94 185 ASP A O 1
ATOM 1506 N N . ILE A 1 186 ? 2.964 4.528 -19.717 1.00 89.38 186 ILE A N 1
ATOM 1507 C CA . ILE A 1 186 ? 3.476 5.906 -19.751 1.00 89.38 186 ILE A CA 1
ATOM 1508 C C . ILE A 1 186 ? 2.341 6.932 -19.912 1.00 89.38 186 ILE A C 1
ATOM 1510 O O . ILE A 1 186 ? 2.433 8.035 -19.375 1.00 89.38 186 ILE A O 1
ATOM 1514 N N . ARG A 1 187 ? 1.239 6.583 -20.593 1.00 89.38 187 ARG A N 1
ATOM 1515 C CA . ARG A 1 187 ? 0.100 7.493 -20.812 1.00 89.38 187 ARG A CA 1
ATOM 1516 C C . ARG A 1 187 ? -0.651 7.817 -19.521 1.00 89.38 187 ARG A C 1
ATOM 1518 O O . ARG A 1 187 ? -1.285 8.865 -19.441 1.00 89.38 187 ARG A O 1
ATOM 1525 N N . GLN A 1 188 ? -0.573 6.946 -18.515 1.00 86.31 188 GLN A N 1
ATOM 1526 C CA . GLN A 1 188 ? -1.229 7.126 -17.217 1.00 86.31 188 GLN A CA 1
ATOM 1527 C C . GLN A 1 188 ? -0.308 7.726 -16.144 1.00 86.31 188 GLN A C 1
ATOM 1529 O O . GLN A 1 188 ? -0.762 8.010 -15.028 1.00 86.31 188 GLN A O 1
ATOM 1534 N N . LEU A 1 189 ? 0.974 7.931 -16.460 1.00 91.75 189 LEU A N 1
ATOM 1535 C CA . LEU A 1 189 ? 1.990 8.446 -15.546 1.00 91.75 189 LEU A CA 1
ATOM 1536 C C . LEU A 1 189 ? 2.129 9.969 -15.664 1.00 91.75 189 LEU A C 1
ATOM 1538 O O . LEU A 1 189 ? 3.066 10.494 -16.262 1.00 91.75 189 LEU A O 1
ATOM 1542 N N . THR A 1 190 ? 1.202 10.697 -15.041 1.00 93.94 190 THR A N 1
ATOM 1543 C CA . THR A 1 190 ? 1.323 12.155 -14.881 1.00 93.94 190 THR A CA 1
ATOM 1544 C C . THR A 1 190 ? 2.503 12.517 -13.965 1.00 93.94 190 THR A C 1
ATOM 1546 O O . THR A 1 190 ? 2.904 11.700 -13.129 1.00 93.94 190 THR A O 1
ATOM 1549 N N . PRO A 1 191 ? 3.051 13.749 -14.025 1.00 94.75 191 PRO A N 1
ATOM 1550 C CA . PRO A 1 191 ? 4.132 14.171 -13.128 1.00 94.75 191 PRO A CA 1
ATOM 1551 C C . PRO A 1 191 ? 3.798 13.996 -11.638 1.00 94.75 191 PRO A C 1
ATOM 1553 O O . PRO A 1 191 ? 4.658 13.600 -10.850 1.00 94.75 191 PRO A O 1
ATOM 1556 N N . ARG A 1 192 ? 2.536 14.233 -11.247 1.00 94.31 192 ARG A N 1
ATOM 1557 C CA . ARG A 1 192 ? 2.066 14.040 -9.867 1.00 94.31 192 ARG A CA 1
ATOM 1558 C C . ARG A 1 192 ? 2.057 12.568 -9.463 1.00 94.31 192 ARG A C 1
ATOM 1560 O O . ARG A 1 192 ? 2.515 12.243 -8.367 1.00 94.31 192 ARG A O 1
ATOM 1567 N N . ARG A 1 193 ? 1.595 11.677 -10.347 1.00 95.12 193 ARG A N 1
ATOM 1568 C CA . ARG A 1 193 ? 1.638 10.224 -10.125 1.00 95.12 193 ARG A CA 1
ATOM 1569 C C . ARG A 1 193 ? 3.069 9.705 -10.047 1.00 95.12 193 ARG A C 1
ATOM 1571 O O . ARG A 1 193 ? 3.391 8.989 -9.103 1.00 95.12 193 ARG A O 1
ATOM 1578 N N . ILE A 1 194 ? 3.935 10.118 -10.975 1.00 95.88 194 ILE A N 1
ATOM 1579 C CA . ILE A 1 194 ? 5.359 9.757 -10.966 1.00 95.88 194 ILE A CA 1
ATOM 1580 C C . ILE A 1 194 ? 5.986 10.155 -9.631 1.00 95.88 194 ILE A C 1
ATOM 1582 O O . ILE A 1 194 ? 6.610 9.324 -8.978 1.00 95.88 194 ILE A O 1
ATOM 1586 N N . MET A 1 195 ? 5.775 11.396 -9.185 1.00 95.50 195 MET A N 1
ATOM 1587 C CA . MET A 1 195 ? 6.324 11.855 -7.911 1.00 95.50 195 MET A CA 1
ATOM 1588 C C . MET A 1 195 ? 5.792 11.034 -6.728 1.00 95.50 195 MET A C 1
ATOM 1590 O O . MET A 1 195 ? 6.570 10.635 -5.867 1.00 95.50 195 MET A O 1
ATOM 1594 N N . HIS A 1 196 ? 4.490 10.729 -6.696 1.00 97.56 196 HIS A N 1
ATOM 1595 C CA . HIS A 1 196 ? 3.891 9.920 -5.632 1.00 97.56 196 HIS A CA 1
ATOM 1596 C C . HIS A 1 196 ? 4.534 8.533 -5.514 1.00 97.56 196 HIS A C 1
ATOM 1598 O O . HIS A 1 196 ? 5.032 8.164 -4.450 1.00 97.56 196 HIS A O 1
ATOM 1604 N N . PHE A 1 197 ? 4.556 7.767 -6.608 1.00 97.44 197 PHE A N 1
ATOM 1605 C CA . PHE A 1 197 ? 5.093 6.405 -6.581 1.00 97.44 197 PHE A CA 1
ATOM 1606 C C . PHE A 1 197 ? 6.611 6.386 -6.433 1.00 97.44 197 PHE A C 1
ATOM 1608 O O . PHE A 1 197 ? 7.147 5.469 -5.816 1.00 97.44 197 PHE A O 1
ATOM 1615 N N . ARG A 1 198 ? 7.307 7.428 -6.899 1.00 96.88 198 ARG A N 1
ATOM 1616 C CA . ARG A 1 198 ? 8.720 7.626 -6.586 1.00 96.88 198 ARG A CA 1
ATOM 1617 C C . ARG A 1 198 ? 8.949 7.741 -5.080 1.00 96.88 198 ARG A C 1
ATOM 1619 O O . ARG A 1 198 ? 9.748 6.975 -4.558 1.00 96.88 198 ARG A O 1
ATOM 1626 N N . MET A 1 199 ? 8.225 8.625 -4.390 1.00 96.81 199 MET A N 1
ATOM 1627 C CA . MET A 1 199 ? 8.342 8.780 -2.933 1.00 96.81 199 MET A CA 1
ATOM 1628 C C . MET A 1 199 ? 8.032 7.471 -2.194 1.00 96.81 199 MET A C 1
ATOM 1630 O O . MET A 1 199 ? 8.691 7.157 -1.208 1.00 96.81 199 MET A O 1
ATOM 1634 N N . LEU A 1 200 ? 7.058 6.692 -2.680 1.00 98.06 200 LEU A N 1
ATOM 1635 C CA . LEU A 1 200 ? 6.711 5.388 -2.108 1.00 98.06 200 LEU A CA 1
ATOM 1636 C C . LEU A 1 200 ? 7.878 4.399 -2.228 1.00 98.06 200 LEU A C 1
ATOM 1638 O O . LEU A 1 200 ? 8.265 3.785 -1.238 1.00 98.06 200 LEU A O 1
ATOM 1642 N N . PHE A 1 201 ? 8.459 4.244 -3.421 1.00 98.06 201 PHE A N 1
ATOM 1643 C CA . PHE A 1 201 ? 9.580 3.323 -3.628 1.00 98.06 201 PHE A CA 1
ATOM 1644 C C . PHE A 1 201 ? 10.870 3.797 -2.956 1.00 98.06 201 PHE A C 1
ATOM 1646 O O . PHE A 1 201 ? 11.599 2.973 -2.416 1.00 98.06 201 PHE A O 1
ATOM 1653 N N . GLU A 1 202 ? 11.146 5.102 -2.947 1.00 96.19 202 GLU A N 1
ATOM 1654 C CA . GLU A 1 202 ? 12.291 5.660 -2.223 1.00 96.19 202 GLU A CA 1
ATOM 1655 C C . GLU A 1 202 ? 12.165 5.395 -0.716 1.00 96.19 202 GLU A C 1
ATOM 1657 O O . GLU A 1 202 ? 13.128 4.918 -0.123 1.00 96.19 202 GLU A O 1
ATOM 1662 N N . ALA A 1 203 ? 10.972 5.561 -0.129 1.00 97.75 203 ALA A N 1
ATOM 1663 C CA . ALA A 1 203 ? 10.714 5.176 1.260 1.00 97.75 203 ALA A CA 1
ATOM 1664 C C . ALA A 1 203 ? 10.901 3.664 1.494 1.00 97.75 203 ALA A C 1
ATOM 1666 O O . ALA A 1 203 ? 11.484 3.261 2.495 1.00 97.75 203 ALA A O 1
ATOM 1667 N N . LEU A 1 204 ? 10.487 2.804 0.553 1.00 97.62 204 LEU A N 1
ATOM 1668 C CA . LEU A 1 204 ? 10.761 1.362 0.641 1.00 97.62 204 LEU A CA 1
ATOM 1669 C C . LEU A 1 204 ? 12.262 1.030 0.591 1.00 97.62 204 LEU A C 1
ATOM 1671 O O . LEU A 1 204 ? 12.687 0.020 1.151 1.00 97.62 204 LEU A O 1
ATOM 1675 N N . PHE A 1 205 ? 13.076 1.850 -0.073 1.00 97.19 205 PHE A N 1
ATOM 1676 C CA . PHE A 1 205 ? 14.519 1.630 -0.178 1.00 97.19 205 PHE A CA 1
ATOM 1677 C C . PHE A 1 205 ? 15.309 2.061 1.058 1.00 97.19 205 PHE A C 1
ATOM 1679 O O . PHE A 1 205 ? 16.482 1.692 1.166 1.00 97.19 205 PHE A O 1
ATOM 1686 N N . GLU A 1 206 ? 14.673 2.752 2.007 1.00 96.00 206 GLU A N 1
ATOM 1687 C CA . GLU A 1 206 ? 15.248 3.042 3.325 1.00 96.00 206 GLU A CA 1
ATOM 1688 C C . GLU A 1 206 ? 15.351 1.777 4.203 1.00 96.00 206 GLU A C 1
ATOM 1690 O O . GLU A 1 206 ? 16.206 1.709 5.087 1.00 96.00 206 GLU A O 1
ATOM 1695 N N . TYR A 1 207 ? 14.554 0.733 3.933 1.00 97.06 207 TYR A N 1
ATOM 1696 C CA . TYR A 1 207 ? 14.618 -0.532 4.674 1.00 97.06 207 TYR A CA 1
ATOM 1697 C C . TYR A 1 207 ? 15.786 -1.437 4.238 1.00 97.06 207 TYR A C 1
ATOM 1699 O O . TYR A 1 207 ? 16.448 -1.238 3.214 1.00 97.06 207 TYR A O 1
ATOM 1707 N N . SER A 1 208 ? 16.042 -2.485 5.029 1.00 97.38 208 SER A N 1
ATOM 1708 C CA . SER A 1 208 ? 17.091 -3.473 4.756 1.00 97.38 208 SER A CA 1
ATOM 1709 C C . SER A 1 208 ? 16.836 -4.269 3.469 1.00 97.38 208 SER A C 1
ATOM 1711 O O . SER A 1 208 ? 15.692 -4.527 3.092 1.00 97.38 208 SER A O 1
ATOM 1713 N N . ASP A 1 209 ? 17.909 -4.718 2.811 1.00 97.56 209 ASP A N 1
ATOM 1714 C CA . ASP A 1 209 ? 17.825 -5.498 1.564 1.00 97.56 209 ASP A CA 1
ATOM 1715 C C . ASP A 1 209 ? 16.999 -6.775 1.733 1.00 97.56 209 ASP A C 1
ATOM 1717 O O . ASP A 1 209 ? 16.244 -7.146 0.839 1.00 97.56 209 ASP A O 1
ATOM 1721 N N . LYS A 1 210 ? 17.091 -7.407 2.909 1.00 97.06 210 LYS A N 1
ATOM 1722 C CA . LYS A 1 210 ? 16.286 -8.573 3.288 1.00 97.06 210 LYS A CA 1
ATOM 1723 C C . LYS A 1 210 ? 14.791 -8.252 3.298 1.00 97.06 210 LYS A C 1
ATOM 1725 O O . LYS A 1 210 ? 13.993 -9.011 2.753 1.00 97.06 210 LYS A O 1
ATOM 1730 N N . LEU A 1 211 ? 14.396 -7.126 3.898 1.00 96.31 211 LEU A N 1
ATOM 1731 C CA . LEU A 1 211 ? 12.986 -6.749 3.940 1.00 96.31 211 LEU A CA 1
ATOM 1732 C C . LEU A 1 211 ? 12.472 -6.395 2.541 1.00 96.31 211 LEU A C 1
ATOM 1734 O O . LEU A 1 211 ? 11.416 -6.881 2.141 1.00 96.31 211 LEU A O 1
ATOM 1738 N N . ILE A 1 212 ? 13.254 -5.638 1.767 1.00 97.50 212 ILE A N 1
ATOM 1739 C CA . ILE A 1 212 ? 12.945 -5.324 0.366 1.00 97.50 212 ILE A CA 1
ATOM 1740 C C . ILE A 1 212 ? 12.775 -6.615 -0.439 1.00 97.50 212 ILE A C 1
ATOM 1742 O O . ILE A 1 212 ? 11.767 -6.788 -1.118 1.00 97.50 212 ILE A O 1
ATOM 1746 N N . TRP A 1 213 ? 13.703 -7.566 -0.323 1.00 97.25 213 TRP A N 1
ATOM 1747 C CA . TRP A 1 213 ? 13.581 -8.868 -0.974 1.00 97.25 213 TRP A CA 1
ATOM 1748 C C . TRP A 1 213 ? 12.246 -9.547 -0.646 1.00 97.25 213 TRP A C 1
ATOM 1750 O O . TRP A 1 213 ? 11.530 -9.983 -1.551 1.00 97.25 213 TRP A O 1
ATOM 1760 N N . ASN A 1 214 ? 11.877 -9.584 0.634 1.00 94.81 214 ASN A N 1
ATOM 1761 C CA . ASN A 1 214 ? 10.659 -10.243 1.096 1.00 94.81 214 ASN A CA 1
ATOM 1762 C C . ASN A 1 214 ? 9.379 -9.555 0.602 1.00 94.81 214 ASN A C 1
ATOM 1764 O O . ASN A 1 214 ? 8.417 -10.243 0.260 1.00 94.81 214 ASN A O 1
ATOM 1768 N N . ILE A 1 215 ? 9.351 -8.220 0.531 1.00 95.31 215 ILE A N 1
ATOM 1769 C CA . ILE A 1 215 ? 8.204 -7.459 0.003 1.00 95.31 215 ILE A CA 1
ATOM 1770 C C . ILE A 1 215 ? 7.966 -7.800 -1.472 1.00 95.31 215 ILE A C 1
ATOM 1772 O O . ILE A 1 215 ? 6.839 -8.105 -1.864 1.00 95.31 215 ILE A O 1
ATOM 1776 N N . PHE A 1 216 ? 9.022 -7.769 -2.289 1.00 96.75 216 PHE A N 1
ATOM 1777 C CA . PHE A 1 216 ? 8.905 -7.918 -3.743 1.00 96.75 216 PHE A CA 1
ATOM 1778 C C . PHE A 1 216 ? 8.783 -9.385 -4.189 1.00 96.75 216 PHE A C 1
ATOM 1780 O O . PHE A 1 216 ? 8.081 -9.664 -5.159 1.00 96.75 216 PHE A O 1
ATOM 1787 N N . THR A 1 217 ? 9.365 -10.338 -3.454 1.00 94.69 217 THR A N 1
ATOM 1788 C CA . THR A 1 217 ? 9.242 -11.779 -3.754 1.00 94.69 217 THR A CA 1
ATOM 1789 C C . THR A 1 217 ? 7.793 -12.266 -3.680 1.00 94.69 217 THR A C 1
ATOM 1791 O O . THR A 1 217 ? 7.372 -13.106 -4.471 1.00 94.69 217 THR A O 1
ATOM 1794 N N . ARG A 1 218 ? 6.973 -11.704 -2.781 1.00 90.06 218 ARG A N 1
ATOM 1795 C CA . ARG A 1 218 ? 5.575 -12.140 -2.593 1.00 90.06 218 ARG A CA 1
ATOM 1796 C C . ARG A 1 218 ? 4.697 -11.988 -3.838 1.00 90.06 218 ARG A C 1
ATOM 1798 O O . ARG A 1 218 ? 3.706 -12.699 -3.951 1.00 90.06 218 ARG A O 1
ATOM 1805 N N . VAL A 1 219 ? 5.039 -11.088 -4.764 1.00 93.00 219 VAL A N 1
ATOM 1806 C CA . VAL A 1 219 ? 4.315 -10.932 -6.042 1.00 93.00 219 VAL A CA 1
ATOM 1807 C C . VAL A 1 219 ? 4.957 -11.700 -7.203 1.00 93.00 219 VAL A C 1
ATOM 1809 O O . VAL A 1 219 ? 4.344 -11.806 -8.266 1.00 93.00 219 VAL A O 1
ATOM 1812 N N . ALA A 1 220 ? 6.162 -12.253 -7.021 1.00 91.69 220 ALA A N 1
ATOM 1813 C CA . ALA A 1 220 ? 6.859 -13.070 -8.019 1.00 91.69 220 ALA A CA 1
ATOM 1814 C C . ALA A 1 220 ? 6.139 -14.396 -8.286 1.00 91.69 220 ALA A C 1
ATOM 1816 O O . ALA A 1 220 ? 6.009 -14.809 -9.434 1.00 91.69 220 ALA A O 1
ATOM 1817 N N . VAL A 1 221 ? 5.588 -15.004 -7.233 1.00 85.56 221 VAL A N 1
ATOM 1818 C CA . VAL A 1 221 ? 4.957 -16.334 -7.285 1.00 85.56 221 VAL A CA 1
ATOM 1819 C C . VAL A 1 221 ? 3.606 -16.325 -8.008 1.00 85.56 221 VAL A C 1
ATOM 1821 O O . VAL A 1 221 ? 3.166 -17.354 -8.503 1.00 85.56 221 VAL A O 1
ATOM 1824 N N . THR A 1 222 ? 2.915 -15.180 -8.070 1.00 88.44 222 THR A N 1
ATOM 1825 C CA . THR A 1 222 ? 1.571 -15.088 -8.668 1.00 88.44 222 THR A CA 1
ATOM 1826 C C . THR A 1 222 ? 1.662 -14.762 -10.165 1.00 88.44 222 THR A C 1
ATOM 1828 O O . THR A 1 222 ? 2.060 -13.641 -10.499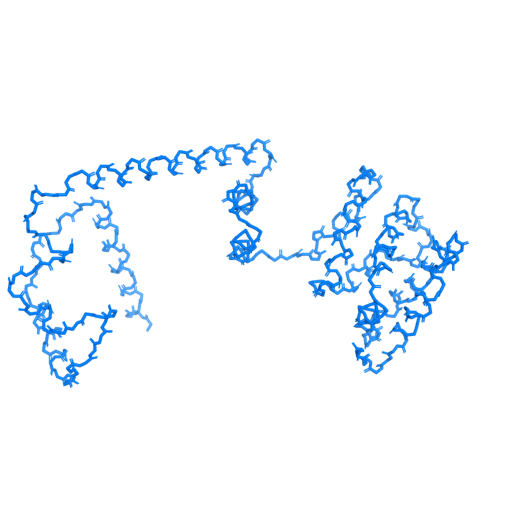 1.00 88.44 222 THR A O 1
ATOM 1831 N N . PRO A 1 223 ? 1.273 -15.669 -11.085 1.00 87.62 223 PRO A N 1
ATOM 1832 C CA . PRO A 1 223 ? 1.387 -15.433 -12.528 1.00 87.62 223 PRO A CA 1
ATOM 1833 C C . PRO A 1 223 ? 0.597 -14.205 -12.994 1.00 87.62 223 PRO A C 1
ATOM 1835 O O . PRO A 1 223 ? 1.144 -13.362 -13.697 1.00 87.62 223 PRO A O 1
ATOM 1838 N N . ASP A 1 224 ? -0.622 -14.018 -12.481 1.00 91.88 224 ASP A N 1
ATOM 1839 C CA . ASP A 1 224 ? -1.516 -12.897 -12.825 1.00 91.88 224 ASP A CA 1
ATOM 1840 C C . ASP A 1 224 ? -0.928 -11.505 -12.533 1.00 91.88 224 ASP A C 1
ATOM 1842 O O . ASP A 1 224 ? -1.432 -10.489 -13.013 1.00 91.88 224 ASP A O 1
ATOM 1846 N N . LEU A 1 225 ? 0.132 -11.430 -11.722 1.00 93.31 225 LEU A N 1
ATOM 1847 C CA . LEU A 1 225 ? 0.815 -10.182 -11.385 1.00 93.31 225 LEU A CA 1
ATOM 1848 C C . LEU A 1 225 ? 2.009 -9.882 -12.299 1.00 93.31 225 LEU A C 1
ATOM 1850 O O . LEU A 1 225 ? 2.734 -8.926 -12.040 1.00 93.31 225 LEU A O 1
ATOM 1854 N N . GLU A 1 226 ? 2.223 -10.636 -13.376 1.00 93.50 226 GLU A N 1
ATOM 1855 C CA . GLU A 1 226 ? 3.338 -10.431 -14.305 1.00 93.50 226 GLU A CA 1
ATOM 1856 C C . GLU A 1 226 ? 3.407 -9.002 -14.858 1.00 93.50 226 GLU A C 1
ATOM 1858 O O . GLU A 1 226 ? 4.461 -8.366 -14.788 1.00 93.50 226 GLU A O 1
ATOM 1863 N N . SER A 1 227 ? 2.286 -8.450 -15.326 1.00 93.25 227 SER A N 1
ATOM 1864 C CA . SER A 1 227 ? 2.227 -7.064 -15.811 1.00 93.25 227 SER A CA 1
ATOM 1865 C C . SER A 1 227 ? 2.590 -6.053 -14.722 1.00 93.25 227 SER A C 1
ATOM 1867 O O . SER A 1 227 ? 3.265 -5.060 -14.993 1.00 93.25 227 SER A O 1
ATOM 1869 N N . LEU A 1 228 ? 2.200 -6.320 -13.469 1.00 95.56 228 LEU A N 1
ATOM 1870 C CA . LEU A 1 228 ? 2.587 -5.489 -12.330 1.00 95.56 228 LEU A CA 1
ATOM 1871 C C . LEU A 1 228 ? 4.102 -5.551 -12.099 1.00 95.56 228 LEU A C 1
ATOM 1873 O O . LEU A 1 228 ? 4.721 -4.508 -11.908 1.00 95.56 228 LEU A O 1
ATOM 1877 N N . ARG A 1 229 ? 4.715 -6.740 -12.139 1.00 96.12 229 ARG A N 1
ATOM 1878 C CA . ARG A 1 229 ? 6.168 -6.894 -11.942 1.00 96.12 229 ARG A CA 1
ATOM 1879 C C . ARG A 1 229 ? 6.963 -6.129 -12.992 1.00 96.12 229 ARG A C 1
ATOM 1881 O O . ARG A 1 229 ? 7.861 -5.368 -12.636 1.00 96.12 229 ARG A O 1
ATOM 1888 N N . HIS A 1 230 ? 6.579 -6.266 -14.259 1.00 95.50 230 HIS A N 1
ATOM 1889 C CA . HIS A 1 230 ? 7.189 -5.520 -15.357 1.00 95.50 230 HIS A CA 1
ATOM 1890 C C . HIS A 1 230 ? 6.989 -4.009 -15.206 1.00 95.50 230 HIS A C 1
ATOM 1892 O O . HIS A 1 230 ? 7.942 -3.249 -15.369 1.00 95.50 230 HIS A O 1
ATOM 1898 N N . GLY A 1 231 ? 5.782 -3.570 -14.834 1.00 96.81 231 GLY A N 1
ATOM 1899 C CA . GLY A 1 231 ? 5.488 -2.159 -14.579 1.00 96.81 231 GLY A CA 1
ATOM 1900 C C . GLY A 1 231 ? 6.327 -1.573 -13.441 1.00 96.81 231 GLY A C 1
ATOM 1901 O O . GLY A 1 231 ? 6.858 -0.475 -13.572 1.00 96.81 231 GLY A O 1
ATOM 1902 N N . ILE A 1 232 ? 6.511 -2.321 -12.350 1.00 97.31 232 ILE A N 1
ATOM 1903 C CA . ILE A 1 232 ? 7.372 -1.931 -11.225 1.00 97.31 232 ILE A CA 1
ATOM 1904 C C . ILE A 1 232 ? 8.837 -1.831 -11.668 1.00 97.31 232 ILE A C 1
ATOM 1906 O O . ILE A 1 232 ? 9.493 -0.828 -11.378 1.00 97.31 232 ILE A O 1
ATOM 1910 N N . GLU A 1 233 ? 9.359 -2.845 -12.370 1.00 97.12 233 GLU A N 1
ATOM 1911 C CA . GLU A 1 233 ? 10.745 -2.836 -12.852 1.00 97.12 233 GLU A CA 1
ATOM 1912 C C . GLU A 1 233 ? 10.997 -1.644 -13.784 1.00 97.12 233 GLU A C 1
ATOM 1914 O O . GLU A 1 233 ? 11.978 -0.915 -13.605 1.00 97.12 233 GLU A O 1
ATOM 1919 N N . PHE A 1 234 ? 10.093 -1.422 -14.743 1.00 96.88 234 PHE A N 1
ATOM 1920 C CA . PHE A 1 234 ? 10.139 -0.284 -15.653 1.00 96.88 234 PHE A CA 1
ATOM 1921 C C . PHE A 1 234 ? 10.139 1.039 -14.885 1.00 96.88 234 PHE A C 1
ATOM 1923 O O . PHE A 1 234 ? 11.045 1.853 -15.068 1.00 96.88 234 PHE A O 1
ATOM 1930 N N . PHE A 1 235 ? 9.169 1.232 -13.989 1.00 97.88 235 PHE A N 1
ATOM 1931 C CA . PHE A 1 235 ? 8.986 2.488 -13.275 1.00 97.88 235 PHE A CA 1
ATOM 1932 C C . PHE A 1 235 ? 10.207 2.858 -12.427 1.00 97.88 235 PHE A C 1
ATOM 1934 O O . PHE A 1 235 ? 10.705 3.981 -12.513 1.00 97.88 235 PHE A O 1
ATOM 1941 N N . ILE A 1 236 ? 10.731 1.915 -11.635 1.00 97.62 236 ILE A N 1
ATOM 1942 C CA . ILE A 1 236 ? 11.899 2.169 -10.780 1.00 97.62 236 ILE A CA 1
ATOM 1943 C C . ILE A 1 236 ? 13.125 2.497 -11.640 1.00 97.62 236 ILE A C 1
ATOM 1945 O O . ILE A 1 236 ? 13.858 3.446 -11.346 1.00 97.62 236 ILE A O 1
ATOM 1949 N N . LYS A 1 237 ? 13.346 1.745 -12.724 1.00 96.81 237 LYS A N 1
ATOM 1950 C CA . LYS A 1 237 ? 14.466 1.988 -13.637 1.00 96.81 237 LYS A CA 1
ATOM 1951 C C . LYS A 1 237 ? 14.381 3.379 -14.266 1.00 96.81 237 LYS A C 1
ATOM 1953 O O . LYS A 1 237 ? 15.372 4.107 -14.260 1.00 96.81 237 LYS A O 1
ATOM 1958 N N . GLU A 1 238 ? 13.216 3.731 -14.801 1.00 96.44 238 GLU A N 1
ATOM 1959 C CA . GLU A 1 238 ? 13.013 4.939 -15.598 1.00 96.44 238 GLU A CA 1
ATOM 1960 C C . GLU A 1 238 ? 12.951 6.204 -14.737 1.00 96.44 238 GLU A C 1
ATOM 1962 O O . GLU A 1 238 ? 13.631 7.184 -15.034 1.00 96.44 238 GLU A O 1
ATOM 1967 N N . TYR A 1 239 ? 12.197 6.174 -13.636 1.00 96.25 239 TYR A N 1
ATOM 1968 C CA . TYR A 1 239 ? 11.863 7.377 -12.869 1.00 96.25 239 TYR A CA 1
ATOM 1969 C C . TYR A 1 239 ? 12.631 7.530 -11.557 1.00 96.25 239 TYR A C 1
ATOM 1971 O O . TYR A 1 239 ? 12.538 8.589 -10.935 1.00 96.25 239 TYR A O 1
ATOM 1979 N N . ILE A 1 240 ? 13.401 6.523 -11.130 1.00 96.38 240 ILE A N 1
ATOM 1980 C CA . ILE A 1 240 ? 14.188 6.576 -9.887 1.00 96.38 240 ILE A CA 1
ATOM 1981 C C . ILE A 1 240 ? 15.675 6.422 -10.203 1.00 96.38 240 ILE A C 1
ATOM 1983 O O . ILE A 1 240 ? 16.440 7.377 -10.049 1.00 96.38 240 ILE A O 1
ATOM 1987 N N . VAL A 1 241 ? 16.089 5.268 -10.734 1.00 96.56 241 VAL A N 1
ATOM 1988 C CA . VAL A 1 241 ? 17.510 4.926 -10.935 1.00 96.56 241 VAL A CA 1
ATOM 1989 C C . VAL A 1 241 ? 18.209 5.879 -11.906 1.00 96.56 241 VAL A C 1
ATOM 1991 O O . VAL A 1 241 ? 19.338 6.290 -11.638 1.00 96.56 241 VAL A O 1
ATOM 1994 N N . LYS A 1 242 ? 17.548 6.299 -12.997 1.00 94.56 242 LYS A N 1
ATOM 1995 C CA . LYS A 1 242 ? 18.123 7.285 -13.936 1.00 94.56 242 LYS A CA 1
ATOM 1996 C C . LYS A 1 242 ? 18.527 8.595 -13.257 1.00 94.56 242 LYS A C 1
ATOM 1998 O O . LYS A 1 242 ? 19.518 9.203 -13.649 1.00 94.56 242 LYS A O 1
ATOM 2003 N N . THR A 1 243 ? 17.772 9.016 -12.246 1.00 90.88 243 THR A N 1
ATOM 2004 C CA . THR A 1 243 ? 17.995 10.287 -11.539 1.00 90.88 243 THR A CA 1
ATOM 2005 C C . THR A 1 243 ? 18.848 10.144 -10.280 1.00 90.88 243 THR A C 1
ATOM 2007 O O . THR A 1 243 ? 19.515 11.093 -9.887 1.00 90.88 243 THR A O 1
ATOM 2010 N N . ASN A 1 244 ? 18.834 8.972 -9.641 1.00 92.19 244 ASN A N 1
ATOM 2011 C CA . ASN A 1 244 ? 19.545 8.705 -8.400 1.00 92.19 244 ASN A CA 1
ATOM 2012 C C . ASN A 1 244 ? 20.283 7.367 -8.504 1.00 92.19 244 ASN A C 1
ATOM 2014 O O . ASN A 1 244 ? 19.757 6.302 -8.173 1.00 92.19 244 ASN A O 1
ATOM 2018 N N . LYS A 1 245 ? 21.542 7.436 -8.948 1.00 91.81 245 LYS A N 1
ATOM 2019 C CA . LYS A 1 245 ? 22.386 6.251 -9.145 1.00 91.81 245 LYS A CA 1
ATOM 2020 C C . LYS A 1 245 ? 22.718 5.518 -7.841 1.00 91.81 245 LYS A C 1
ATOM 2022 O O . LYS A 1 245 ? 23.047 4.335 -7.914 1.00 91.81 245 LYS A O 1
ATOM 2027 N N . ALA A 1 246 ? 22.592 6.152 -6.671 1.00 92.38 246 ALA A N 1
ATOM 2028 C CA . ALA A 1 246 ? 22.855 5.499 -5.384 1.00 92.38 246 ALA A CA 1
ATOM 2029 C C . ALA A 1 246 ? 21.875 4.343 -5.095 1.00 92.38 246 ALA A C 1
ATOM 2031 O O . ALA A 1 246 ? 22.223 3.392 -4.405 1.00 92.38 246 ALA A O 1
ATOM 2032 N N . ILE A 1 247 ? 20.676 4.376 -5.689 1.00 94.19 247 ILE A N 1
ATOM 2033 C CA . ILE A 1 247 ? 19.631 3.352 -5.519 1.00 94.19 247 ILE A CA 1
ATOM 2034 C C . ILE A 1 247 ? 19.889 2.100 -6.387 1.00 94.19 247 ILE A C 1
ATOM 2036 O O . ILE A 1 247 ? 19.212 1.084 -6.243 1.00 94.19 247 ILE A O 1
ATOM 2040 N N . THR A 1 248 ? 20.896 2.115 -7.268 1.00 95.00 248 THR A N 1
ATOM 2041 C CA . THR A 1 248 ? 21.144 1.028 -8.237 1.00 95.00 248 THR A CA 1
ATOM 2042 C C . THR A 1 248 ? 21.301 -0.348 -7.581 1.00 95.00 248 THR A C 1
ATOM 2044 O O . THR A 1 248 ? 20.743 -1.321 -8.085 1.00 95.00 248 THR A O 1
ATOM 2047 N N . GLU A 1 249 ? 22.001 -0.450 -6.446 1.00 95.12 249 GLU A N 1
ATOM 2048 C CA . GLU A 1 249 ? 22.167 -1.736 -5.749 1.00 95.12 249 GLU A CA 1
ATOM 2049 C C . GLU A 1 249 ? 20.845 -2.247 -5.160 1.00 95.12 249 GLU A C 1
ATOM 2051 O O . GLU A 1 249 ? 20.488 -3.410 -5.360 1.00 95.12 249 GLU A O 1
ATOM 2056 N N . LYS A 1 250 ? 20.047 -1.363 -4.548 1.00 95.88 250 LYS A N 1
ATOM 2057 C CA . LYS A 1 250 ? 18.690 -1.687 -4.073 1.00 95.88 250 LYS A CA 1
ATOM 2058 C C . LYS A 1 250 ? 17.802 -2.164 -5.222 1.00 95.88 250 LYS A C 1
ATOM 2060 O O . LYS A 1 250 ? 17.091 -3.160 -5.098 1.00 95.88 250 LYS A O 1
ATOM 2065 N N . PHE A 1 251 ? 17.895 -1.513 -6.380 1.00 97.44 251 PHE A N 1
ATOM 2066 C CA . PHE A 1 251 ? 17.156 -1.924 -7.569 1.00 97.44 251 PHE A CA 1
ATOM 2067 C C . PHE A 1 251 ? 17.566 -3.318 -8.072 1.00 97.44 251 PHE A C 1
ATOM 2069 O O . PHE A 1 251 ? 16.705 -4.088 -8.495 1.00 97.44 251 PHE A O 1
ATOM 2076 N N . ARG A 1 252 ? 18.846 -3.706 -7.975 1.00 97.06 252 ARG A N 1
ATOM 2077 C CA . ARG A 1 252 ? 19.273 -5.082 -8.297 1.00 97.06 252 ARG A CA 1
ATOM 2078 C C . ARG A 1 252 ? 18.642 -6.115 -7.363 1.00 97.06 252 ARG A C 1
ATOM 2080 O O . ARG A 1 252 ? 18.304 -7.207 -7.818 1.00 97.06 252 ARG A O 1
ATOM 2087 N N . VAL A 1 253 ? 18.470 -5.791 -6.079 1.00 97.62 253 VAL A N 1
ATOM 2088 C CA . VAL A 1 253 ? 17.745 -6.651 -5.125 1.00 97.62 253 VAL A CA 1
ATOM 2089 C C . VAL A 1 253 ? 16.289 -6.801 -5.557 1.00 97.62 253 VAL A C 1
ATOM 2091 O O . VAL A 1 253 ? 15.829 -7.928 -5.719 1.00 97.62 253 VAL A O 1
ATOM 2094 N N . VAL A 1 254 ? 15.603 -5.690 -5.842 1.00 97.56 254 VAL A N 1
ATOM 2095 C CA . VAL A 1 254 ? 14.215 -5.690 -6.337 1.00 97.56 254 VAL A CA 1
ATOM 2096 C C . VAL A 1 254 ? 14.066 -6.530 -7.599 1.00 97.56 254 VAL A C 1
ATOM 2098 O O . VAL A 1 254 ? 13.202 -7.399 -7.659 1.00 97.56 254 VAL A O 1
ATOM 2101 N N . LYS A 1 255 ? 14.921 -6.309 -8.601 1.00 97.25 255 LYS A N 1
ATOM 2102 C CA . LYS A 1 255 ? 14.857 -7.031 -9.872 1.00 97.25 255 LYS A CA 1
ATOM 2103 C C . LYS A 1 255 ? 15.027 -8.537 -9.682 1.00 97.25 255 LYS A C 1
ATOM 2105 O O . LYS A 1 255 ? 14.324 -9.312 -10.321 1.00 97.25 255 LYS A O 1
ATOM 2110 N N . ARG A 1 256 ? 15.932 -8.971 -8.801 1.00 97.12 256 ARG A N 1
ATOM 2111 C CA . ARG A 1 256 ? 16.073 -10.399 -8.477 1.00 97.12 256 ARG A CA 1
ATOM 2112 C C . ARG A 1 256 ? 14.847 -10.933 -7.733 1.00 97.12 256 ARG A C 1
ATOM 2114 O O . ARG A 1 256 ? 14.339 -11.977 -8.117 1.00 97.12 256 ARG A O 1
ATOM 2121 N N . ALA A 1 257 ? 14.340 -10.195 -6.747 1.00 96.75 257 ALA A N 1
ATOM 2122 C CA . ALA A 1 257 ? 13.162 -10.586 -5.975 1.00 96.75 257 ALA A CA 1
ATOM 2123 C C . ALA A 1 257 ? 11.905 -10.730 -6.851 1.00 96.75 257 ALA A C 1
ATOM 2125 O O . ALA A 1 257 ? 11.171 -11.700 -6.714 1.00 96.75 257 ALA A O 1
ATOM 2126 N N . LEU A 1 258 ? 11.679 -9.817 -7.802 1.00 96.25 258 LEU A N 1
ATOM 2127 C CA . LEU A 1 258 ? 10.552 -9.887 -8.743 1.00 96.25 258 LEU A CA 1
ATOM 2128 C C . LEU A 1 258 ? 10.619 -11.104 -9.681 1.00 96.25 258 LEU A C 1
ATOM 2130 O O . LEU A 1 258 ? 9.583 -11.557 -10.157 1.00 96.25 258 LEU A O 1
ATOM 2134 N N . ASN A 1 259 ? 11.814 -11.641 -9.928 1.00 93.62 259 ASN A N 1
ATOM 2135 C CA . ASN A 1 259 ? 12.029 -12.821 -10.769 1.00 93.62 259 ASN A CA 1
ATOM 2136 C C . ASN A 1 259 ? 12.196 -14.117 -9.954 1.00 93.62 259 ASN A C 1
ATOM 2138 O O . ASN A 1 259 ? 12.474 -15.172 -10.522 1.00 93.62 259 ASN A O 1
ATOM 2142 N N . ASN A 1 260 ? 12.030 -14.057 -8.630 1.00 92.44 260 ASN A N 1
ATOM 2143 C CA . ASN A 1 260 ? 12.143 -15.211 -7.745 1.00 92.44 260 ASN A CA 1
ATOM 2144 C C . ASN A 1 260 ? 10.883 -16.091 -7.826 1.00 92.44 260 ASN A C 1
ATOM 2146 O O . ASN A 1 260 ? 10.003 -16.025 -6.966 1.00 92.44 260 ASN A O 1
ATOM 2150 N N . ALA A 1 261 ? 10.795 -16.912 -8.875 1.00 82.56 261 ALA A N 1
ATOM 2151 C CA . ALA A 1 261 ? 9.667 -17.814 -9.111 1.00 82.56 261 ALA A CA 1
ATOM 2152 C C . ALA A 1 261 ? 9.484 -18.869 -8.002 1.00 82.56 261 ALA A C 1
ATOM 2154 O O . ALA A 1 261 ? 8.379 -19.370 -7.812 1.00 82.56 261 ALA A O 1
ATOM 2155 N N . GLU A 1 262 ? 10.540 -19.172 -7.240 1.00 85.06 262 GLU A N 1
ATOM 2156 C CA . GLU A 1 262 ? 10.498 -20.115 -6.115 1.00 85.06 262 GLU A CA 1
ATOM 2157 C C . GLU A 1 262 ? 9.817 -19.521 -4.870 1.00 85.06 262 GLU A C 1
ATOM 2159 O O . GLU A 1 262 ? 9.427 -20.254 -3.964 1.00 85.06 262 GLU A O 1
ATOM 2164 N N . GLY A 1 263 ? 9.665 -18.193 -4.799 1.00 82.88 263 GLY A N 1
ATOM 2165 C CA . GLY A 1 263 ? 8.988 -17.526 -3.684 1.00 82.88 263 GLY A CA 1
ATOM 2166 C C . GLY A 1 263 ? 9.757 -17.532 -2.362 1.00 82.88 263 GLY A C 1
ATOM 2167 O O . GLY A 1 263 ? 9.186 -17.197 -1.323 1.00 82.88 263 GLY A O 1
ATOM 2168 N N . ILE A 1 264 ? 11.039 -17.903 -2.379 1.00 84.19 264 ILE A N 1
ATOM 2169 C CA . ILE A 1 264 ? 11.858 -18.044 -1.172 1.00 84.19 264 ILE A CA 1
ATOM 2170 C C . ILE A 1 264 ? 12.119 -16.677 -0.532 1.00 84.19 264 ILE A C 1
ATOM 2172 O O . ILE A 1 264 ? 12.680 -15.774 -1.157 1.00 84.19 264 ILE A O 1
ATOM 2176 N N . LEU A 1 265 ? 11.737 -16.538 0.736 1.00 87.12 265 LEU A N 1
ATOM 2177 C CA . LEU A 1 265 ? 12.007 -15.357 1.557 1.00 87.12 265 LEU A CA 1
ATOM 2178 C C . LEU A 1 265 ? 13.400 -15.454 2.208 1.00 87.12 265 LEU A C 1
ATOM 2180 O O . LEU A 1 265 ? 13.864 -16.550 2.514 1.00 87.12 265 LEU A O 1
ATOM 2184 N N . MET A 1 266 ? 14.049 -14.306 2.426 1.00 83.81 266 MET A N 1
ATOM 2185 C CA . MET A 1 266 ? 15.346 -14.178 3.109 1.00 83.81 266 MET A CA 1
ATOM 2186 C C . MET A 1 266 ? 15.197 -13.840 4.586 1.00 83.81 266 MET A C 1
ATOM 2188 O O . MET A 1 266 ? 14.267 -13.093 4.975 1.00 83.81 266 MET A O 1
#

Radius of gyration: 30.59 Å; chains: 1; bounding box: 66×53×79 Å

InterPro domains:
  IPR050781 Pre-mRNA-splicing factor CWC22 [PTHR18034] (8-139)

pLDDT: mean 78.78, std 18.47, range [36.69, 98.06]

Secondary structure (DSSP, 8-state):
-HHHHHHHHHHHHHHHHHHTT-------THHHHHHHHHHHHTT-TT--BTTB-HHHHH-TT-TT-TTS-S--TT-HHHHHHHHHHHHHHHHHHHHHHHHHHHTT--SHHHHHHHHHHHT-SSHHHHHHHHHTT----HHHHHHHHHHTTTTS-HHHHHHHHHHHHHHHHTTSS-GGGGGGG-TT-GGG--HHHHHHHHHHHHHHHTS-HHHHHHHHHHHHS-GGGHHHHHHHHHHHIIIIITT-GGGHHHHHHHHHHHT-TT----

Foldseek 3Di:
DVVVVVVVVVVVVVVVCVVVVPDDDDDDCVVVVVVVVVVVVVPCQPPQPVHDGPCQVPDPVVPPDPPDPDDDPPCPPVVVVVVVVVVVVVVVLVVLQVVQVVVVLPDPLSSQLSCLVVVPPDPVSSVVSNVVSVDDDPLVVLVVVLVCLVVDDPVRLLVSLLVVLVCLLVVVDAPCSCVSQQLQDPVSCDVSNLVSPLSNVVSNLVDDLLSLLLRLLVLLQDPVCPSVLVSVLVSCVPRPCVVPVVCVVSSVSNNVSNNPNVSDGD